Protein AF-A0A7C5X2C2-F1 (afdb_monomer)

Mean predicted aligned error: 12.5 Å

Secondary structure (DSSP, 8-state):
-----------------------PPPP------S-TTHHHHHHHHH--PPEEEEE--SHHHHHHHHHHHHHHHHHHHHH----EEEEEEETTTEEEE-TT---HHHHHHHHHTT--GGGGS---TT--HHHHHHHS--SEEEE-PPP-TTT-TTHHHHHHHHHHTT-EEEE--HHHHHHHHHHHHHHHHHTT--EE-GGGSGGG--

Sequence (206 aa):
MGKNALGEAHPPGPTSAKMAQKQTAPKRFMFRTKYPNLWVHVQALYSSAMRLCLIGYGNVGYGFVRVLLRHGSWLRERFEFSPKIVAVHDLRRGTVLSPLGLDLMVLAKAWEENRDLLELGESPSGLDAFSVIKESNADVVLELTPTDLTTGEPAASHIRTALSLGKHVVTTNKGPVALFGKELLALAQEKRVHFRFEGTVMAGTP

Nearest PDB structures (foldseek):
  4ydr-assembly1_A  TM=8.558E-01  e=3.009E-10  Sulfurisphaera tokodaii str. 7
  7f4c-assembly1_A  TM=8.556E-01  e=7.078E-10  Sulfurisphaera tokodaii str. 7
  5avo-assembly1_A  TM=8.456E-01  e=8.074E-10  Sulfurisphaera tokodaii str. 7
  4ydr-assembly1_B  TM=8.610E-01  e=2.166E-09  Sulfurisphaera tokodaii str. 7
  7f4c-assembly1_B  TM=8.527E-01  e=1.778E-09  Sulfurisphaera tokodaii str. 7

Foldseek 3Di:
DDDDDDDDDDDDDDDDDDDDDDPDDDDPPPPPDPCPCVVVVVVVVVDPAAEEAEEACPPVVLVVLVCCVVCVVVCCVPPVHHHAHAKYAHPVQGIDGHLVGFDSVLSNVCVVVVHHPVVRDDDDPPDDLLNCLVVHPHQEYEYEDDEDQVQRPPSLVSLLSNLQVLHAYEYLHQRCCVPPVVVSCVSNVVSVYYYHHPNVPDNPDD

Solvent-accessible surface area (backbone atoms only — not comparable to full-atom values): 12222 Å² total; per-residue (Å²): 137,83,90,81,90,89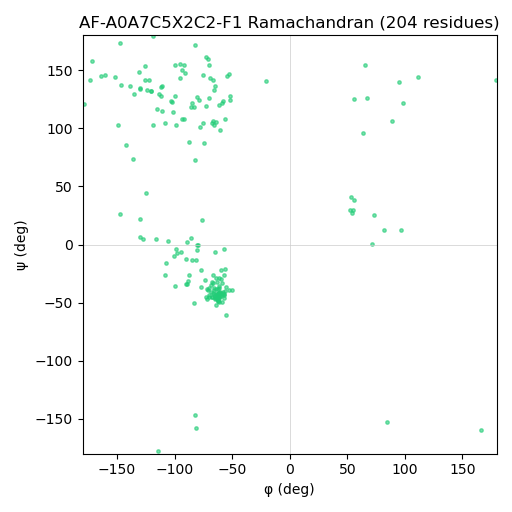,81,91,84,90,88,81,87,88,83,89,85,82,91,76,86,77,85,73,77,83,81,81,79,82,75,88,60,101,53,86,59,53,61,61,54,54,50,60,72,69,53,76,59,52,26,30,25,34,38,23,64,48,75,66,42,49,48,51,49,50,47,48,71,74,40,34,69,58,37,31,75,75,66,72,44,61,70,31,47,27,31,41,31,25,99,86,38,42,33,32,53,28,92,89,39,56,62,61,68,59,57,51,48,31,61,79,70,72,49,52,39,49,81,75,53,67,37,75,83,88,64,49,68,65,53,49,61,69,71,46,83,41,50,31,37,38,42,48,47,85,67,30,78,88,76,12,56,68,58,38,58,51,51,52,53,33,28,75,71,56,20,25,38,40,31,47,39,47,15,30,50,75,77,39,36,72,60,53,48,51,46,15,56,76,49,72,38,50,70,46,49,68,52,46,43,75,86,69,58,133

Radius of gyration: 27.99 Å; Cα contacts (8 Å, |Δi|>4): 299; chains: 1; bounding box: 116×39×56 Å

pLDDT: mean 80.56, std 23.09, range [33.72, 98.81]

Structure (mmCIF, N/CA/C/O backbone):
data_AF-A0A7C5X2C2-F1
#
_entry.id   AF-A0A7C5X2C2-F1
#
loop_
_atom_site.group_PDB
_atom_site.id
_atom_site.type_symbol
_atom_site.label_atom_id
_atom_site.label_alt_id
_atom_site.label_comp_id
_atom_site.label_asym_id
_atom_site.label_entity_id
_atom_site.label_seq_id
_atom_site.pdbx_PDB_ins_code
_atom_site.Cartn_x
_atom_site.Cartn_y
_atom_site.Cartn_z
_atom_site.occupancy
_atom_site.B_iso_or_equiv
_atom_site.auth_seq_id
_atom_site.auth_comp_id
_atom_site.auth_asym_id
_atom_site.auth_atom_id
_atom_site.pdbx_PDB_model_num
ATOM 1 N N . MET A 1 1 ? -94.831 -4.944 -5.079 1.00 41.12 1 MET A N 1
ATOM 2 C CA . MET A 1 1 ? -95.787 -6.053 -4.858 1.00 41.12 1 MET A CA 1
ATOM 3 C C . MET A 1 1 ? -95.271 -7.275 -5.614 1.00 41.12 1 MET A C 1
ATOM 5 O O . MET A 1 1 ? -95.064 -7.144 -6.808 1.00 41.12 1 MET A O 1
ATOM 9 N N . GLY A 1 2 ? -95.041 -8.398 -4.915 1.00 40.34 2 GLY A N 1
ATOM 10 C CA . GLY A 1 2 ? -94.694 -9.734 -5.460 1.00 40.34 2 GLY A CA 1
ATOM 11 C C . GLY A 1 2 ? -93.184 -9.983 -5.663 1.00 40.34 2 GLY A C 1
ATOM 12 O O . GLY A 1 2 ? -92.594 -9.270 -6.458 1.00 40.34 2 GLY A O 1
ATOM 13 N N . LYS A 1 3 ? -92.461 -10.795 -4.858 1.00 41.84 3 LYS A N 1
ATOM 14 C CA . LYS A 1 3 ? -92.463 -12.287 -4.708 1.00 41.84 3 LYS A CA 1
ATOM 15 C C . LYS A 1 3 ? -91.924 -12.972 -5.987 1.00 41.84 3 LYS A C 1
ATOM 17 O O . LYS A 1 3 ? -92.448 -12.658 -7.042 1.00 41.84 3 LYS A O 1
ATOM 22 N N . ASN A 1 4 ? -90.921 -13.863 -6.045 1.00 42.25 4 ASN A N 1
ATOM 23 C CA . ASN A 1 4 ? -90.326 -14.903 -5.170 1.00 42.25 4 ASN A CA 1
ATOM 24 C C . ASN A 1 4 ? -88.882 -15.207 -5.689 1.00 42.25 4 ASN A C 1
ATOM 26 O O . ASN A 1 4 ? -88.642 -14.993 -6.872 1.00 42.25 4 ASN A O 1
ATOM 30 N N . ALA A 1 5 ? -87.844 -15.526 -4.892 1.00 44.91 5 ALA A N 1
ATOM 31 C CA . ALA A 1 5 ? -87.537 -16.794 -4.181 1.00 44.91 5 ALA A CA 1
ATOM 32 C C . ALA A 1 5 ? -87.492 -18.008 -5.149 1.00 44.91 5 ALA A C 1
ATOM 34 O O . ALA A 1 5 ? -88.439 -18.188 -5.904 1.00 44.91 5 ALA A O 1
ATOM 35 N N . LEU A 1 6 ? -86.448 -18.846 -5.259 1.00 44.41 6 LEU A N 1
ATOM 36 C CA . LEU A 1 6 ? -85.716 -19.699 -4.291 1.00 44.41 6 LEU A CA 1
ATOM 37 C C . LEU A 1 6 ? -84.460 -20.262 -5.024 1.00 44.41 6 LEU A C 1
ATOM 39 O O . LEU A 1 6 ? -84.496 -20.341 -6.248 1.00 44.41 6 LEU A O 1
ATOM 43 N N . GLY A 1 7 ? -83.347 -20.712 -4.436 1.00 36.22 7 GLY A N 1
ATOM 44 C CA . GLY A 1 7 ? -82.920 -20.983 -3.057 1.00 36.22 7 GLY A CA 1
ATOM 45 C C . GLY A 1 7 ? -81.467 -21.524 -3.097 1.00 36.22 7 GLY A C 1
ATOM 46 O O . GLY A 1 7 ? -81.076 -22.115 -4.099 1.00 36.22 7 GLY A O 1
ATOM 47 N N . GLU A 1 8 ? -80.610 -21.140 -2.138 1.00 38.88 8 GLU A N 1
ATOM 48 C CA . GLU A 1 8 ? -80.011 -22.025 -1.095 1.00 38.88 8 GLU A CA 1
ATOM 49 C C . GLU A 1 8 ? -78.609 -22.578 -1.481 1.00 38.88 8 GLU A C 1
ATOM 51 O O . GLU A 1 8 ? -78.393 -22.919 -2.632 1.00 38.88 8 GLU A O 1
ATOM 56 N N . ALA A 1 9 ? -77.568 -22.704 -0.640 1.00 37.56 9 ALA A N 1
ATOM 57 C CA . ALA A 1 9 ? -77.322 -22.369 0.766 1.00 37.56 9 ALA A CA 1
ATOM 58 C C . ALA A 1 9 ? -75.793 -22.391 1.105 1.00 37.56 9 ALA A C 1
ATOM 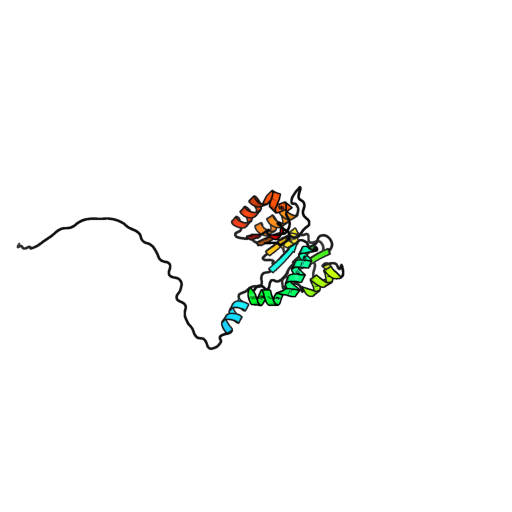60 O O . ALA A 1 9 ? -75.061 -23.240 0.611 1.00 37.56 9 ALA A O 1
ATOM 61 N N . HIS A 1 10 ? -75.390 -21.479 2.010 1.00 39.81 10 HIS A N 1
ATOM 62 C CA . HIS A 1 10 ? -74.430 -21.547 3.150 1.00 39.81 10 HIS A CA 1
ATOM 63 C C . HIS A 1 10 ? -72.878 -21.770 3.045 1.00 39.81 10 HIS A C 1
ATOM 65 O O . HIS A 1 10 ? -72.379 -22.289 2.055 1.00 39.81 10 HIS A O 1
ATOM 71 N N . PRO A 1 11 ? -72.092 -21.295 4.064 1.00 55.00 11 PRO A N 1
ATOM 72 C CA . PRO A 1 11 ? -70.705 -20.793 3.978 1.00 55.00 11 PRO A CA 1
ATOM 73 C C . PRO A 1 11 ? -69.677 -21.675 4.743 1.00 55.00 11 PRO A C 1
ATOM 75 O O . PRO A 1 11 ? -70.061 -22.682 5.336 1.00 55.00 11 PRO A O 1
ATOM 78 N N . PRO A 1 12 ? -68.373 -21.317 4.786 1.00 41.81 12 PRO A N 1
ATOM 79 C CA . PRO A 1 12 ? -67.847 -20.650 5.993 1.00 41.81 12 PRO A CA 1
ATOM 80 C C . PRO A 1 12 ? -66.712 -19.628 5.730 1.00 41.81 12 PRO A C 1
ATOM 82 O O . PRO A 1 12 ? -66.249 -19.444 4.610 1.00 41.81 12 PRO A O 1
ATOM 85 N N . GLY A 1 13 ? -66.319 -18.925 6.800 1.00 33.72 13 GLY A N 1
ATOM 86 C CA . GLY A 1 13 ? -65.430 -17.758 6.823 1.00 33.72 13 GLY A CA 1
ATOM 87 C C . GLY A 1 13 ? -63.902 -18.012 6.790 1.00 33.72 13 GLY A C 1
ATOM 88 O O . GLY A 1 13 ? -63.436 -18.904 6.089 1.00 33.72 13 GLY A O 1
ATOM 89 N N . PRO A 1 14 ? -63.096 -17.164 7.464 1.00 54.28 14 PRO A N 1
ATOM 90 C CA . PRO A 1 14 ? -61.872 -16.571 6.908 1.00 54.28 14 PRO A CA 1
ATOM 91 C C . PRO A 1 14 ? -60.590 -17.280 7.358 1.00 54.28 14 PRO A C 1
ATOM 93 O O . PRO A 1 14 ? -60.566 -17.758 8.485 1.00 54.28 14 PRO A O 1
ATOM 96 N N . THR A 1 15 ? -59.484 -17.230 6.592 1.00 35.03 15 THR A N 1
ATOM 97 C CA . THR A 1 15 ? -58.132 -16.969 7.156 1.00 35.03 15 THR A CA 1
ATOM 98 C C . THR A 1 15 ? -57.011 -16.783 6.118 1.00 35.03 15 THR A C 1
ATOM 100 O O . THR A 1 15 ? -56.924 -17.458 5.101 1.00 35.03 15 THR A O 1
ATOM 103 N N . SER A 1 16 ? -56.131 -15.843 6.464 1.00 38.41 16 SER A N 1
ATOM 104 C CA . SER A 1 16 ? -54.740 -15.597 6.054 1.00 38.41 16 SER A CA 1
ATOM 105 C C . SER A 1 16 ? -53.914 -16.748 5.451 1.00 38.41 16 SER A C 1
ATOM 107 O O . SER A 1 16 ? -53.848 -17.812 6.056 1.00 38.41 16 SER A O 1
ATOM 109 N N . ALA A 1 17 ? -53.095 -16.452 4.426 1.00 35.31 17 ALA A N 1
ATOM 110 C CA . ALA A 1 17 ? -51.640 -16.706 4.448 1.00 35.31 17 ALA A CA 1
ATOM 111 C C . ALA A 1 17 ? -50.904 -16.247 3.163 1.00 35.31 17 ALA A C 1
ATOM 113 O O . ALA A 1 17 ? -51.118 -16.771 2.078 1.00 35.31 17 ALA A O 1
ATOM 114 N N . LYS A 1 18 ? -49.935 -15.343 3.372 1.00 35.50 18 LYS A N 1
ATOM 115 C CA . LYS A 1 18 ? -48.622 -15.224 2.700 1.00 35.50 18 LYS A CA 1
ATOM 116 C C . LYS A 1 18 ? -48.571 -14.925 1.190 1.00 35.50 18 LYS A C 1
ATOM 118 O O . LYS A 1 18 ? -48.462 -15.809 0.348 1.00 35.50 18 LYS A O 1
ATOM 123 N N . MET A 1 19 ? -48.412 -13.632 0.892 1.00 34.91 19 MET A N 1
ATOM 124 C CA . MET A 1 19 ? -47.635 -13.166 -0.259 1.00 34.91 19 MET A CA 1
ATOM 125 C C . MET A 1 19 ? -46.172 -13.613 -0.112 1.00 34.91 19 MET A 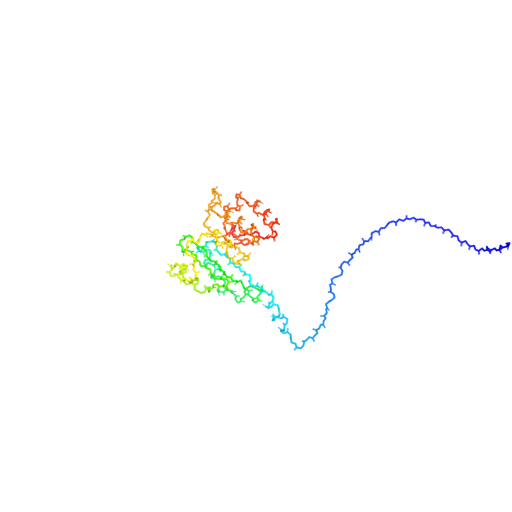C 1
ATOM 127 O O . MET A 1 19 ? -45.489 -13.214 0.829 1.00 34.91 19 MET A O 1
ATOM 131 N N . ALA A 1 20 ? -45.685 -14.403 -1.065 1.00 37.75 20 ALA A N 1
ATOM 132 C CA . ALA A 1 20 ? -44.264 -14.585 -1.328 1.00 37.75 20 ALA A CA 1
ATOM 133 C C . ALA A 1 20 ? -43.997 -14.117 -2.764 1.00 37.75 20 ALA A C 1
ATOM 135 O O . ALA A 1 20 ? -44.333 -14.799 -3.732 1.00 37.75 20 ALA A O 1
ATOM 136 N N . GLN A 1 21 ? -43.419 -12.923 -2.900 1.00 34.91 21 GLN A N 1
ATOM 137 C CA . GLN A 1 21 ? -42.862 -12.435 -4.157 1.00 34.91 21 GLN A CA 1
ATOM 138 C C . GLN A 1 21 ? -41.649 -13.300 -4.524 1.00 34.91 21 GLN A C 1
ATOM 140 O O . GLN A 1 21 ? -40.582 -13.185 -3.926 1.00 34.91 21 GLN A O 1
ATOM 145 N N . LYS A 1 22 ? -41.801 -14.171 -5.525 1.00 35.91 22 LYS A N 1
ATOM 146 C CA . LYS A 1 22 ? -40.663 -14.737 -6.259 1.00 35.91 22 LYS A CA 1
ATOM 147 C C . LYS A 1 22 ? -40.138 -13.657 -7.206 1.00 35.91 22 LYS A C 1
ATOM 149 O O . LYS A 1 22 ? -40.746 -13.400 -8.240 1.00 35.91 22 LYS A O 1
ATOM 154 N N . GLN A 1 23 ? -39.008 -13.041 -6.864 1.00 33.88 23 GLN A N 1
ATOM 155 C CA . GLN A 1 23 ? -38.188 -12.313 -7.833 1.00 33.88 23 GLN A CA 1
ATOM 156 C C . GLN A 1 23 ? -37.664 -13.317 -8.865 1.00 33.88 23 GLN A C 1
ATOM 158 O O . GLN A 1 23 ? -36.803 -14.148 -8.581 1.00 33.88 23 GLN A O 1
ATOM 163 N N . THR A 1 24 ? -38.235 -13.286 -10.063 1.00 34.81 24 THR A N 1
ATOM 164 C CA . THR A 1 24 ? -37.745 -14.040 -11.216 1.00 34.81 24 THR A CA 1
ATOM 165 C C . THR A 1 24 ? -36.541 -13.319 -11.816 1.00 34.81 24 THR A C 1
ATOM 167 O O . THR A 1 24 ? -36.650 -12.151 -12.185 1.00 34.81 24 THR A O 1
ATOM 170 N N . ALA A 1 25 ? -35.412 -14.022 -11.938 1.00 34.84 25 ALA A N 1
ATOM 171 C CA . ALA A 1 25 ? -34.232 -13.564 -12.670 1.00 34.84 25 ALA A CA 1
ATOM 172 C C . ALA A 1 25 ? -34.594 -13.139 -14.113 1.00 34.84 25 ALA A C 1
ATOM 174 O O . ALA A 1 25 ? -35.500 -13.733 -14.712 1.00 34.84 25 ALA A O 1
ATOM 175 N N . PRO A 1 26 ? -33.914 -12.134 -14.699 1.00 34.72 26 PRO A N 1
ATOM 176 C CA . PRO A 1 26 ? -34.266 -11.641 -16.022 1.00 34.72 26 PRO A CA 1
ATOM 177 C C . PRO A 1 26 ? -34.027 -12.721 -17.084 1.00 34.72 26 PRO A C 1
ATOM 179 O O . PRO A 1 26 ? -32.994 -13.393 -17.114 1.00 34.72 26 PRO A O 1
ATOM 182 N N . LYS A 1 27 ? -35.024 -12.893 -17.959 1.00 38.81 27 LYS A N 1
ATOM 183 C CA . LYS A 1 27 ? -35.000 -13.838 -19.078 1.00 38.81 27 LYS A CA 1
ATOM 184 C C . LYS A 1 27 ? -33.809 -13.535 -19.988 1.00 38.81 27 LYS A C 1
ATOM 186 O O . LYS A 1 27 ? -33.675 -12.435 -20.517 1.00 38.81 27 LYS A O 1
ATOM 191 N N . ARG A 1 28 ? -32.968 -14.550 -20.179 1.00 39.34 28 ARG A N 1
ATOM 192 C CA . ARG A 1 28 ? -31.795 -14.561 -21.056 1.00 39.34 28 ARG A CA 1
ATOM 193 C C . ARG A 1 28 ? -32.245 -14.296 -22.501 1.00 39.34 28 ARG A C 1
ATOM 195 O O . ARG A 1 28 ? -32.737 -15.198 -23.173 1.00 39.34 28 ARG A O 1
ATOM 202 N N . PHE A 1 29 ? -32.120 -13.053 -22.964 1.00 39.69 29 PHE A N 1
ATOM 203 C CA . PHE A 1 29 ? -32.334 -12.701 -24.368 1.00 39.69 29 PHE A CA 1
ATOM 204 C C . PHE A 1 29 ? -31.225 -13.349 -25.202 1.00 39.69 29 PHE A C 1
ATOM 206 O O . PHE A 1 29 ? -30.072 -12.921 -25.184 1.00 39.69 29 PHE A O 1
ATOM 213 N N . MET A 1 30 ? -31.567 -14.426 -25.906 1.00 36.88 30 MET A N 1
ATOM 214 C CA . MET A 1 30 ? -30.654 -15.152 -26.784 1.00 36.88 30 MET A CA 1
ATOM 215 C C . MET A 1 30 ? -30.580 -14.438 -28.142 1.00 36.88 30 MET A C 1
ATOM 217 O O . MET A 1 30 ? -31.124 -14.898 -29.141 1.00 36.88 30 MET A O 1
ATOM 221 N N . PHE A 1 31 ? -29.915 -13.282 -28.183 1.00 38.78 31 PHE A N 1
ATOM 222 C CA . PHE A 1 31 ? -29.505 -12.676 -29.448 1.00 38.78 31 PHE A CA 1
ATOM 223 C C . PHE A 1 31 ? -28.261 -13.411 -29.953 1.00 38.78 31 PHE A C 1
ATOM 225 O O . PHE A 1 31 ? -27.146 -13.199 -29.483 1.00 38.78 31 PHE A O 1
ATOM 232 N N . ARG A 1 32 ? -28.458 -14.310 -30.918 1.00 49.56 32 ARG A N 1
ATOM 233 C CA . ARG A 1 32 ? -27.374 -14.940 -31.675 1.00 49.56 32 ARG A CA 1
ATOM 234 C C . ARG A 1 32 ? -26.838 -13.886 -32.652 1.00 49.56 32 ARG A C 1
ATOM 236 O O . ARG A 1 32 ? -27.367 -13.743 -33.749 1.00 49.56 32 ARG A O 1
ATOM 243 N N . THR A 1 33 ? -25.878 -13.064 -32.218 1.00 46.03 33 THR A N 1
ATOM 244 C CA . THR A 1 33 ? -25.366 -11.955 -33.038 1.00 46.03 33 THR A CA 1
ATOM 245 C C . THR A 1 33 ? -24.129 -12.340 -33.843 1.00 46.03 33 THR A C 1
ATOM 247 O O . THR A 1 33 ? -23.304 -13.163 -33.456 1.00 46.03 33 THR A O 1
ATOM 250 N N . LYS A 1 34 ? -24.032 -11.671 -34.990 1.00 49.34 34 LYS A N 1
ATOM 251 C CA . LYS A 1 34 ? -23.059 -11.752 -36.086 1.00 49.34 34 LYS A CA 1
ATOM 252 C C . LYS A 1 34 ? -21.584 -11.522 -35.692 1.00 49.34 34 LYS A C 1
ATOM 254 O O . LYS A 1 34 ? -20.714 -11.651 -36.542 1.00 49.34 34 LYS A O 1
ATOM 259 N N . TYR A 1 35 ? -21.298 -11.195 -34.430 1.00 52.69 35 TYR A N 1
ATOM 260 C CA . TYR A 1 35 ? -19.960 -10.866 -33.931 1.00 52.69 35 TYR A CA 1
ATOM 261 C C . TYR A 1 35 ? -19.771 -11.444 -32.518 1.00 52.69 35 TYR A C 1
ATOM 263 O O . TYR A 1 35 ? -20.004 -10.737 -31.534 1.00 52.69 35 TYR A O 1
ATOM 271 N N . PRO A 1 36 ? -19.352 -12.717 -32.387 1.00 52.06 36 PRO A N 1
ATOM 272 C CA . PRO A 1 36 ? -19.235 -13.397 -31.091 1.00 52.06 36 PRO A CA 1
ATOM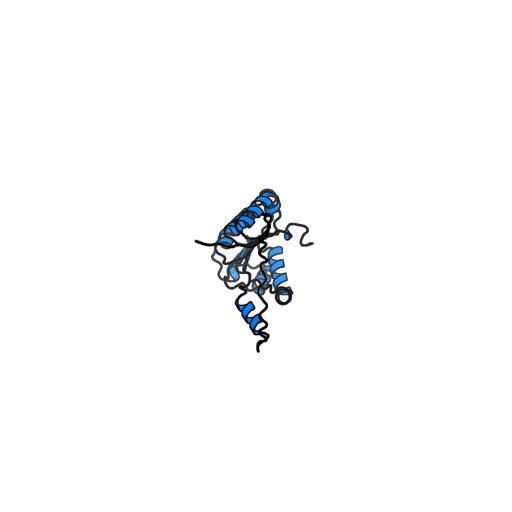 273 C C . PRO A 1 36 ? -18.270 -12.694 -30.122 1.00 52.06 36 PRO A C 1
ATOM 275 O O . PRO A 1 36 ? -18.415 -12.816 -28.910 1.00 52.06 36 PRO A O 1
ATOM 278 N N . ASN A 1 37 ? -17.346 -11.886 -30.649 1.00 46.62 37 ASN A N 1
ATOM 279 C CA . ASN A 1 37 ? -16.320 -11.203 -29.866 1.00 46.62 37 ASN A CA 1
ATOM 280 C C . ASN A 1 37 ? -16.711 -9.775 -29.457 1.00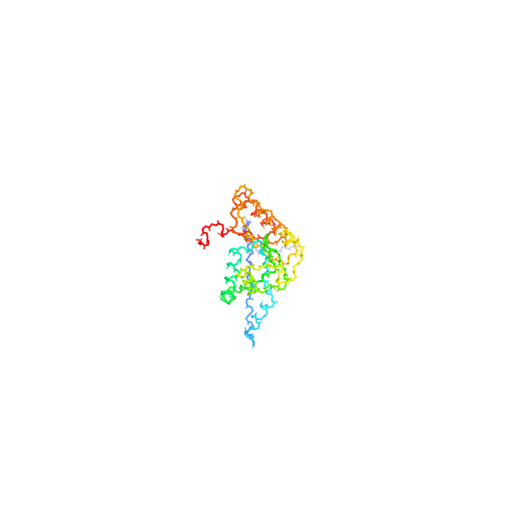 46.62 37 ASN A C 1
ATOM 282 O O . ASN A 1 37 ? -15.971 -9.143 -28.709 1.00 46.62 37 ASN A O 1
ATOM 286 N N . LEU A 1 38 ? -17.837 -9.228 -29.931 1.00 45.06 38 LEU A N 1
ATOM 287 C CA . LEU A 1 38 ? -18.203 -7.835 -29.635 1.00 45.06 38 LEU A CA 1
ATOM 288 C C . LEU A 1 38 ? -18.508 -7.635 -28.143 1.00 45.06 38 LEU A C 1
ATOM 290 O O . LEU A 1 38 ? -18.161 -6.605 -27.581 1.00 45.06 38 LEU A O 1
ATOM 294 N N . TRP A 1 39 ? -19.062 -8.652 -27.480 1.00 50.31 39 TRP A N 1
ATOM 295 C CA . TRP A 1 39 ? -19.309 -8.635 -26.036 1.00 50.31 39 TRP A CA 1
ATOM 296 C C . TRP A 1 39 ? -18.015 -8.600 -25.215 1.00 50.31 39 TRP A C 1
ATOM 298 O O . TRP A 1 39 ? -17.939 -7.838 -24.260 1.00 50.31 39 TRP A O 1
ATOM 308 N N . VAL A 1 40 ? -16.972 -9.325 -25.638 1.00 54.97 40 VAL A N 1
ATOM 309 C CA . VAL A 1 40 ? -15.638 -9.282 -25.006 1.00 54.97 40 VAL A CA 1
ATOM 310 C C . VAL A 1 40 ? -15.030 -7.880 -25.111 1.00 54.97 40 VAL A C 1
ATOM 312 O O . VAL A 1 40 ? -14.490 -7.363 -24.138 1.00 54.97 40 VAL A O 1
ATOM 315 N N . HIS A 1 41 ? -15.179 -7.222 -26.265 1.00 48.56 41 HIS A N 1
ATOM 316 C CA . HIS A 1 41 ? -14.686 -5.855 -26.460 1.00 48.56 41 HIS A CA 1
ATOM 317 C C . HIS A 1 41 ? -15.501 -4.821 -25.669 1.00 48.56 41 HIS A C 1
ATOM 319 O O . HIS A 1 41 ? -14.923 -3.911 -25.088 1.00 48.56 41 HIS A O 1
ATOM 325 N N . VAL A 1 42 ? -16.827 -4.967 -25.581 1.00 52.97 42 VAL A N 1
ATOM 326 C CA . VAL A 1 42 ? -17.688 -4.070 -24.785 1.00 52.97 42 VAL A CA 1
ATOM 327 C C . VAL A 1 42 ? -17.445 -4.240 -23.278 1.00 52.97 42 VAL A C 1
ATOM 329 O O . VAL A 1 42 ? -17.457 -3.255 -22.546 1.00 52.97 42 VAL A O 1
ATOM 332 N N . GLN A 1 43 ? -17.147 -5.454 -22.808 1.00 47.16 43 GLN A N 1
ATOM 333 C CA . GLN A 1 43 ? -16.797 -5.728 -21.410 1.00 47.16 43 GLN A CA 1
ATOM 334 C C . GLN A 1 43 ? -15.400 -5.183 -21.056 1.00 47.16 43 GLN A C 1
ATOM 336 O O . GLN A 1 43 ? -15.226 -4.579 -20.000 1.00 47.16 43 GLN A O 1
ATOM 341 N N . ALA A 1 44 ? -14.435 -5.279 -21.979 1.00 46.53 44 ALA A N 1
ATOM 342 C CA . ALA A 1 44 ? -13.123 -4.636 -21.852 1.00 46.53 44 ALA A CA 1
ATOM 343 C C . ALA A 1 44 ? -13.199 -3.095 -21.838 1.00 46.53 44 ALA A C 1
ATOM 345 O O . ALA A 1 44 ? -12.371 -2.450 -21.203 1.00 46.53 44 ALA A O 1
ATOM 346 N N . LEU A 1 45 ? -14.204 -2.502 -22.494 1.00 45.00 45 LEU A N 1
ATOM 347 C CA . LEU A 1 45 ? -14.449 -1.053 -22.483 1.00 45.00 45 LEU A CA 1
ATOM 348 C C . LEU A 1 45 ? -15.106 -0.551 -21.181 1.00 45.00 45 LEU A C 1
ATOM 350 O O . LEU A 1 45 ? -14.975 0.628 -20.865 1.00 45.00 45 LEU A O 1
ATOM 354 N N . TYR A 1 46 ? -15.783 -1.422 -20.422 1.00 45.56 46 TYR A N 1
ATOM 355 C CA . TYR A 1 46 ? -16.417 -1.091 -19.133 1.00 45.56 46 TYR A CA 1
ATOM 356 C C . TYR A 1 46 ? -15.609 -1.521 -17.902 1.00 45.56 46 TYR A C 1
ATOM 358 O O . TYR A 1 46 ? -15.941 -1.127 -16.783 1.00 45.56 46 TYR A O 1
ATOM 366 N N . SER A 1 47 ? -14.548 -2.307 -18.082 1.00 52.72 47 SER A N 1
ATOM 367 C CA . SER A 1 47 ? -13.659 -2.691 -16.991 1.00 52.72 47 SER A CA 1
ATOM 368 C C . SER A 1 47 ? -12.562 -1.641 -16.830 1.00 52.72 47 SER A C 1
ATOM 370 O O . SER A 1 47 ? -11.491 -1.717 -17.434 1.00 52.72 47 SER A O 1
ATOM 372 N N . SER A 1 48 ? -12.837 -0.615 -16.025 1.00 69.38 48 SER A N 1
ATOM 373 C CA . SER A 1 48 ? -11.790 0.267 -15.510 1.00 69.38 48 SER A CA 1
ATOM 374 C C . SER A 1 48 ? -10.770 -0.606 -14.778 1.00 69.38 48 SER A C 1
ATOM 376 O O . SER A 1 48 ? -11.073 -1.146 -13.716 1.00 69.38 48 SER A O 1
ATOM 378 N N . ALA A 1 49 ? -9.582 -0.790 -15.358 1.00 84.81 49 ALA A N 1
ATOM 379 C CA . ALA A 1 49 ? -8.527 -1.586 -14.740 1.00 84.81 49 ALA A CA 1
ATOM 380 C C . ALA A 1 49 ? -8.277 -1.102 -13.302 1.00 84.81 49 ALA A C 1
ATOM 382 O O . ALA A 1 49 ? -8.000 0.080 -13.100 1.00 84.81 49 ALA A O 1
ATOM 383 N N . MET A 1 50 ? -8.379 -2.010 -12.327 1.00 94.12 50 MET A N 1
ATOM 384 C CA . MET A 1 50 ? -8.194 -1.711 -10.903 1.00 94.12 50 MET A CA 1
ATOM 385 C C . MET A 1 50 ? -6.864 -0.988 -10.663 1.00 94.12 50 MET A C 1
ATOM 387 O O . MET A 1 50 ? -5.810 -1.476 -11.076 1.00 94.12 50 MET A O 1
ATOM 391 N N . ARG A 1 51 ? -6.901 0.155 -9.977 1.00 97.69 51 ARG A N 1
ATOM 392 C CA . ARG A 1 51 ? -5.725 0.994 -9.719 1.00 97.69 51 ARG A CA 1
ATOM 393 C C . ARG A 1 51 ? -5.180 0.746 -8.321 1.00 97.69 51 ARG A C 1
ATOM 395 O O . ARG A 1 51 ? -5.911 0.835 -7.337 1.00 97.69 51 ARG A O 1
ATOM 402 N N . LEU A 1 52 ? -3.887 0.467 -8.239 1.00 98.38 52 LEU A N 1
ATOM 403 C CA . LEU A 1 52 ? -3.181 0.112 -7.015 1.00 98.38 52 LEU A CA 1
ATOM 404 C C . LEU A 1 52 ? -2.219 1.229 -6.607 1.00 98.38 52 LEU A C 1
ATOM 406 O O . LEU A 1 52 ? -1.472 1.749 -7.438 1.00 98.38 52 LEU A O 1
ATOM 410 N N . CYS A 1 53 ? -2.204 1.548 -5.319 1.00 98.19 53 CYS A N 1
ATOM 411 C CA . CYS A 1 53 ? -1.186 2.367 -4.670 1.00 98.19 53 CYS A CA 1
ATOM 412 C C . CYS A 1 53 ? -0.382 1.482 -3.715 1.00 98.19 53 CYS A C 1
ATOM 414 O O . CYS A 1 53 ? -0.978 0.779 -2.901 1.00 98.19 53 CYS A O 1
ATOM 416 N N . LEU A 1 54 ? 0.946 1.485 -3.817 1.00 98.38 54 LEU A N 1
ATOM 417 C CA . LEU A 1 54 ? 1.827 0.736 -2.917 1.00 98.38 54 LEU A CA 1
ATOM 418 C C . LEU A 1 54 ? 2.447 1.695 -1.903 1.00 98.38 54 LEU A C 1
ATOM 420 O O . LEU A 1 54 ? 3.141 2.636 -2.285 1.00 98.38 54 LEU A O 1
ATOM 424 N N . ILE A 1 55 ? 2.232 1.424 -0.618 1.00 98.25 55 ILE A N 1
ATOM 425 C CA . ILE A 1 55 ? 2.874 2.129 0.491 1.00 98.25 55 ILE A CA 1
ATOM 426 C C . ILE A 1 55 ? 3.881 1.170 1.122 1.00 98.25 55 ILE A C 1
ATOM 428 O O . ILE A 1 55 ? 3.506 0.223 1.809 1.00 98.25 55 ILE A O 1
ATOM 432 N N . GLY A 1 56 ? 5.160 1.407 0.850 1.00 96.50 56 GLY A N 1
ATOM 433 C CA . GLY A 1 56 ? 6.265 0.477 1.052 1.00 96.50 56 GLY A CA 1
ATOM 434 C C . GLY A 1 56 ? 6.631 -0.231 -0.254 1.00 96.50 56 GLY A C 1
ATOM 435 O O . GLY A 1 56 ? 5.809 -0.929 -0.850 1.00 96.50 56 GLY A O 1
ATOM 436 N N . TYR A 1 57 ? 7.888 -0.091 -0.684 1.00 96.19 57 TYR A N 1
ATOM 437 C CA . TYR A 1 57 ? 8.403 -0.741 -1.892 1.00 96.19 57 TYR A CA 1
ATOM 438 C C . TYR A 1 57 ? 9.645 -1.580 -1.597 1.00 96.19 57 TYR A C 1
ATOM 440 O O . TYR A 1 57 ? 10.624 -1.538 -2.327 1.00 96.19 57 TYR A O 1
ATOM 448 N N . GLY A 1 58 ? 9.597 -2.344 -0.501 1.00 93.56 58 GLY A N 1
ATOM 449 C CA . GLY A 1 58 ? 10.618 -3.325 -0.132 1.00 93.56 58 GLY A CA 1
ATOM 450 C C . GLY A 1 58 ? 10.466 -4.665 -0.863 1.00 93.56 58 GLY A C 1
ATOM 451 O O . GLY A 1 58 ? 9.773 -4.773 -1.873 1.00 93.56 58 GLY A O 1
ATOM 452 N N . ASN A 1 59 ? 11.032 -5.733 -0.288 1.00 94.31 59 ASN A N 1
ATOM 453 C CA . ASN A 1 59 ? 10.980 -7.092 -0.851 1.00 94.31 59 ASN A CA 1
ATOM 454 C C . ASN A 1 59 ? 9.565 -7.556 -1.238 1.00 94.31 59 ASN A C 1
ATOM 456 O O . ASN A 1 59 ? 9.395 -8.198 -2.270 1.00 94.31 59 ASN A O 1
ATOM 460 N N . VAL A 1 60 ? 8.550 -7.231 -0.428 1.00 94.56 60 VAL A N 1
ATOM 461 C CA . VAL A 1 60 ? 7.157 -7.622 -0.699 1.00 94.56 60 VAL A CA 1
ATOM 462 C C . VAL A 1 60 ? 6.575 -6.823 -1.867 1.00 94.56 60 VAL A C 1
ATOM 464 O O . VAL A 1 60 ? 6.006 -7.418 -2.778 1.00 94.56 60 VAL A O 1
ATOM 467 N N . GLY A 1 61 ? 6.755 -5.498 -1.881 1.00 96.25 61 GLY A N 1
ATOM 468 C CA . GLY A 1 61 ? 6.283 -4.635 -2.971 1.00 96.25 61 GLY A CA 1
ATOM 469 C C . GLY A 1 61 ? 6.935 -4.989 -4.308 1.00 96.25 61 GLY A C 1
ATOM 470 O O . GLY A 1 61 ? 6.243 -5.189 -5.306 1.00 96.25 61 GLY A O 1
ATOM 471 N N . TYR A 1 62 ? 8.254 -5.184 -4.308 1.00 96.75 62 TYR A N 1
ATOM 472 C CA . TYR A 1 62 ? 8.989 -5.680 -5.470 1.00 96.75 62 TYR A CA 1
ATOM 473 C C . TYR A 1 62 ? 8.543 -7.092 -5.884 1.00 96.75 62 TYR A C 1
ATOM 475 O O . TYR A 1 62 ? 8.296 -7.348 -7.063 1.00 96.75 62 TYR A O 1
ATOM 483 N N . GLY A 1 63 ? 8.381 -8.010 -4.927 1.00 97.19 63 GLY A N 1
ATOM 484 C CA . GLY A 1 63 ? 7.892 -9.366 -5.182 1.00 97.19 63 GLY A CA 1
ATOM 485 C C . GLY A 1 63 ? 6.512 -9.373 -5.844 1.00 97.19 63 GLY A C 1
ATOM 486 O O . GLY A 1 63 ? 6.290 -10.111 -6.804 1.00 97.19 63 GLY A O 1
ATOM 487 N N . PHE A 1 64 ? 5.613 -8.493 -5.404 1.00 96.75 64 PHE A N 1
ATOM 488 C CA . PHE A 1 64 ? 4.307 -8.297 -6.026 1.00 96.75 64 PHE A CA 1
ATOM 489 C C . PHE A 1 64 ? 4.428 -7.808 -7.479 1.00 96.75 64 PHE A C 1
ATOM 491 O O . PHE A 1 64 ? 3.831 -8.410 -8.374 1.00 96.75 64 PHE A O 1
ATOM 498 N N . VAL A 1 65 ? 5.261 -6.793 -7.751 1.00 97.75 65 VAL A N 1
ATOM 499 C CA . VAL A 1 65 ? 5.540 -6.324 -9.126 1.00 97.75 65 VAL A CA 1
ATOM 500 C C . VAL A 1 65 ? 6.085 -7.457 -9.998 1.00 97.75 65 VAL A C 1
ATOM 502 O O . VAL A 1 65 ? 5.636 -7.651 -11.129 1.00 97.75 65 VAL A O 1
ATOM 505 N N . ARG A 1 66 ? 6.998 -8.271 -9.463 1.00 97.69 66 ARG A N 1
ATOM 506 C CA . ARG A 1 66 ? 7.560 -9.439 -10.155 1.00 97.69 66 ARG A CA 1
ATOM 507 C C . ARG A 1 66 ? 6.512 -10.499 -10.485 1.00 97.69 66 ARG A C 1
ATOM 509 O O . ARG A 1 66 ? 6.587 -11.091 -11.563 1.00 97.69 66 ARG A O 1
ATOM 516 N N . VAL A 1 67 ? 5.548 -10.743 -9.597 1.00 96.31 67 VAL A N 1
ATOM 517 C CA . VAL A 1 67 ? 4.426 -11.657 -9.862 1.00 96.31 67 VAL A CA 1
ATOM 518 C C . VAL A 1 67 ? 3.562 -11.121 -10.999 1.00 96.31 67 VAL A C 1
ATOM 520 O O . VAL A 1 67 ? 3.259 -11.877 -11.922 1.00 96.31 67 VAL A O 1
ATOM 523 N N . LEU A 1 68 ? 3.224 -9.827 -10.988 1.00 96.19 68 LEU A N 1
ATOM 524 C CA . LEU A 1 68 ? 2.452 -9.208 -12.069 1.00 96.19 68 LEU A CA 1
ATOM 525 C C . LEU A 1 68 ? 3.186 -9.272 -13.416 1.00 96.19 68 LEU A C 1
ATOM 527 O O . LEU A 1 68 ? 2.571 -9.604 -14.425 1.00 96.19 68 LEU A O 1
ATOM 531 N N . LEU A 1 69 ? 4.500 -9.033 -13.436 1.00 96.12 69 LEU A N 1
ATOM 532 C CA . LEU A 1 69 ? 5.318 -9.165 -14.646 1.00 96.12 69 LEU A CA 1
ATOM 533 C C . LEU A 1 69 ? 5.339 -10.597 -15.186 1.00 96.12 69 LEU A C 1
ATOM 535 O O . LEU A 1 69 ? 5.172 -10.818 -16.382 1.00 96.12 69 LEU A O 1
ATOM 539 N N . ARG A 1 70 ? 5.546 -11.582 -14.307 1.00 96.88 70 ARG A N 1
ATOM 540 C CA 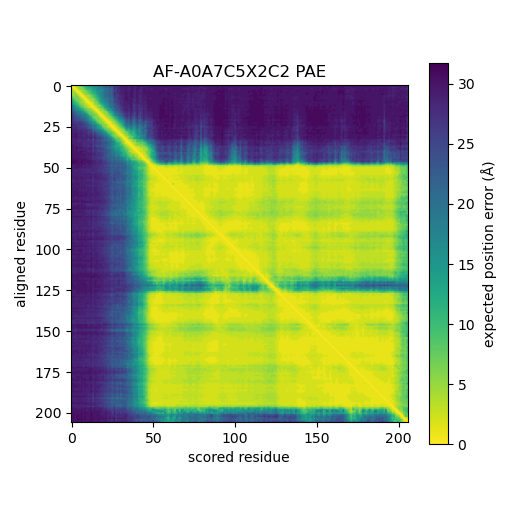. ARG A 1 70 ? 5.712 -12.984 -14.710 1.00 96.88 70 ARG A CA 1
ATOM 541 C C . ARG A 1 70 ? 4.392 -13.657 -15.078 1.00 96.88 70 ARG A C 1
ATOM 543 O O . ARG A 1 70 ? 4.365 -14.489 -15.979 1.00 96.88 70 ARG A O 1
ATOM 550 N N . HIS A 1 71 ? 3.318 -13.328 -14.368 1.00 96.25 71 HIS A N 1
ATOM 551 C CA . HIS A 1 71 ? 2.038 -14.032 -14.457 1.00 96.25 71 HIS A CA 1
ATOM 552 C C . HIS A 1 71 ? 0.896 -13.159 -14.987 1.00 96.25 71 HIS A C 1
ATOM 554 O O . HIS A 1 71 ? -0.235 -13.631 -15.055 1.00 96.25 71 HIS A O 1
ATOM 560 N N . GLY A 1 72 ? 1.161 -11.918 -15.409 1.00 92.38 72 GLY A N 1
ATOM 561 C CA . GLY A 1 72 ? 0.132 -10.965 -15.836 1.00 92.38 72 GLY A CA 1
ATOM 562 C C . GLY A 1 72 ? -0.767 -11.468 -16.966 1.00 92.38 72 GLY A C 1
ATOM 563 O O . GLY A 1 72 ? -1.979 -11.277 -16.903 1.00 92.38 72 GLY A O 1
ATOM 564 N N . SER A 1 73 ? -0.217 -12.168 -17.966 1.00 93.06 73 SER A N 1
ATOM 565 C CA . SER A 1 73 ? -1.039 -12.762 -19.034 1.00 93.06 73 SER A CA 1
ATOM 566 C C . SER A 1 73 ? -1.974 -13.845 -18.505 1.00 93.06 73 SER A C 1
ATOM 568 O O . SER A 1 73 ? -3.164 -13.813 -18.798 1.00 93.06 73 SER A O 1
ATOM 570 N N . TRP A 1 74 ? -1.470 -14.732 -17.645 1.00 94.56 74 TRP A N 1
ATOM 571 C CA . TRP A 1 74 ? -2.280 -15.778 -17.022 1.00 94.56 74 TRP A CA 1
ATOM 572 C C . TRP A 1 74 ? -3.367 -15.201 -16.103 1.00 94.56 74 TRP A C 1
ATOM 574 O O . TRP A 1 74 ? -4.513 -15.639 -16.160 1.00 94.56 74 TRP A O 1
ATOM 584 N N . LEU A 1 75 ? -3.036 -14.182 -15.301 1.00 92.56 75 LEU A N 1
ATOM 585 C CA . LEU A 1 75 ? -3.990 -13.488 -14.429 1.00 92.56 75 LEU A CA 1
ATOM 586 C C . LEU A 1 75 ? -5.118 -12.829 -15.234 1.00 92.56 75 LEU A C 1
ATOM 588 O O . LEU A 1 75 ? -6.294 -12.970 -14.890 1.00 92.56 75 LEU A O 1
ATOM 592 N N . ARG A 1 76 ? -4.765 -12.164 -16.337 1.00 91.56 76 ARG A N 1
ATOM 593 C CA . ARG A 1 76 ? -5.721 -11.530 -17.248 1.00 91.56 76 ARG A CA 1
ATOM 594 C C . ARG A 1 76 ? -6.614 -12.559 -17.938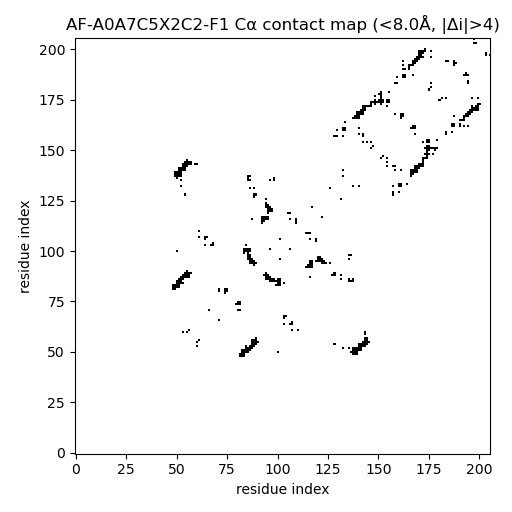 1.00 91.56 76 ARG A C 1
ATOM 596 O O . ARG A 1 76 ? -7.821 -12.373 -17.976 1.00 91.56 76 ARG A O 1
ATOM 603 N N . GLU A 1 77 ? -6.045 -13.636 -18.467 1.00 91.25 77 GLU A N 1
ATOM 604 C CA . GLU A 1 77 ? -6.796 -14.663 -19.202 1.00 91.25 77 GLU A CA 1
ATOM 605 C C . GLU A 1 77 ? -7.710 -15.489 -18.293 1.00 91.25 77 GLU A C 1
ATOM 607 O O . GLU A 1 77 ? -8.816 -15.850 -18.689 1.00 91.25 77 GLU A O 1
ATOM 612 N N . ARG A 1 78 ? -7.263 -15.799 -17.069 1.00 93.38 78 ARG A N 1
ATOM 613 C CA . ARG A 1 78 ? -7.999 -16.683 -16.161 1.00 93.38 78 ARG A CA 1
ATOM 614 C C . ARG A 1 78 ? -8.998 -15.953 -15.268 1.00 93.38 78 ARG A C 1
ATOM 616 O O . ARG A 1 78 ? -10.026 -16.543 -14.935 1.00 93.38 78 ARG A O 1
ATOM 623 N N . PHE A 1 79 ? -8.689 -14.724 -14.861 1.00 89.50 79 PHE A N 1
ATOM 624 C CA . PHE A 1 79 ? -9.457 -13.987 -13.852 1.00 89.50 79 PHE A CA 1
ATOM 625 C C . PHE A 1 79 ? -9.881 -12.589 -14.301 1.00 89.50 79 PHE A C 1
ATOM 627 O O . PHE A 1 79 ? -10.400 -11.841 -13.478 1.00 89.50 79 PHE A O 1
ATOM 634 N N . GLU A 1 80 ? -9.618 -12.205 -15.557 1.00 90.62 80 GLU A N 1
ATOM 635 C CA . GLU A 1 80 ? -9.822 -10.830 -16.044 1.00 90.62 80 GLU A CA 1
ATOM 636 C C . GLU A 1 80 ? -9.085 -9.795 -15.168 1.00 90.62 80 GLU A C 1
ATOM 638 O O . GLU A 1 80 ? -9.467 -8.630 -15.068 1.00 90.62 80 GLU A O 1
ATOM 643 N N . PHE A 1 81 ? -7.997 -10.229 -14.519 1.00 90.12 81 PHE A N 1
ATOM 644 C CA . PHE A 1 81 ? -7.255 -9.429 -13.556 1.00 90.12 81 PHE A CA 1
ATOM 645 C C . PHE A 1 81 ? -6.020 -8.809 -14.207 1.00 90.12 81 PHE A C 1
ATOM 647 O O . PHE A 1 81 ? -4.999 -9.465 -14.418 1.00 90.12 81 PHE A O 1
ATOM 654 N N . SER A 1 82 ? -6.116 -7.519 -14.513 1.00 93.44 82 SER A N 1
ATOM 655 C CA . SER A 1 82 ? -5.024 -6.721 -15.073 1.00 93.44 82 SER A CA 1
ATOM 656 C C . SER A 1 82 ? -4.947 -5.359 -14.372 1.00 93.44 82 SER A C 1
ATOM 658 O O . SER A 1 82 ? -5.384 -4.354 -14.941 1.00 93.44 82 SER A O 1
ATOM 660 N N . PRO A 1 83 ? -4.466 -5.310 -13.117 1.00 95.62 83 PRO A N 1
ATOM 661 C CA . PRO A 1 83 ? -4.403 -4.068 -12.363 1.00 95.62 83 PRO A CA 1
ATOM 662 C C . PRO A 1 83 ? -3.327 -3.127 -12.916 1.00 95.62 83 PRO A C 1
ATOM 664 O O . PRO A 1 83 ? -2.367 -3.552 -13.560 1.00 95.62 83 PRO A O 1
ATOM 667 N N . LYS A 1 84 ? -3.456 -1.842 -12.595 1.00 96.62 84 LYS A N 1
ATOM 668 C CA . LYS A 1 84 ? -2.450 -0.811 -12.859 1.00 96.62 84 LYS A CA 1
ATOM 669 C C . LYS A 1 84 ? -1.884 -0.302 -11.546 1.00 96.62 84 LYS A C 1
ATOM 671 O O . LYS A 1 84 ? -2.648 0.103 -10.679 1.00 96.62 84 LYS A O 1
ATOM 676 N N . ILE A 1 85 ? -0.564 -0.253 -11.409 1.00 97.31 85 ILE A N 1
ATOM 677 C CA . ILE A 1 85 ? 0.058 0.466 -10.292 1.00 97.31 85 ILE A CA 1
ATOM 678 C C . ILE A 1 85 ? 0.131 1.938 -10.679 1.00 97.31 85 ILE A C 1
ATOM 680 O O . ILE A 1 85 ? 0.764 2.265 -11.675 1.00 97.31 85 ILE A O 1
ATOM 684 N N . VAL A 1 86 ? -0.538 2.810 -9.930 1.00 96.38 86 VAL A N 1
ATOM 685 C CA . VAL A 1 86 ? -0.629 4.252 -10.228 1.00 96.38 86 VAL A CA 1
ATOM 686 C C . VAL A 1 86 ? 0.192 5.112 -9.276 1.00 96.38 86 VAL A C 1
ATOM 688 O O . VAL A 1 86 ? 0.445 6.277 -9.565 1.00 96.38 86 VAL A O 1
ATOM 691 N N . ALA A 1 87 ? 0.607 4.554 -8.142 1.00 96.12 87 ALA A N 1
ATOM 692 C CA . ALA A 1 87 ? 1.473 5.229 -7.192 1.00 96.12 87 ALA A CA 1
ATOM 693 C C . ALA A 1 87 ? 2.312 4.214 -6.414 1.00 96.12 87 ALA A C 1
ATOM 695 O O . ALA A 1 87 ? 1.831 3.129 -6.071 1.00 96.12 87 ALA A O 1
ATOM 696 N N . VAL A 1 88 ? 3.552 4.590 -6.120 1.00 96.44 88 VAL A N 1
ATOM 697 C CA . VAL A 1 88 ? 4.444 3.864 -5.215 1.00 96.44 88 VAL A CA 1
ATOM 698 C C . VAL A 1 88 ? 5.115 4.884 -4.307 1.00 96.44 88 VAL A C 1
ATOM 700 O O . VAL A 1 88 ? 5.669 5.869 -4.789 1.00 96.44 88 VAL A O 1
ATOM 703 N N . HIS A 1 89 ? 5.066 4.644 -3.003 1.00 96.12 89 HIS A N 1
ATOM 704 C CA . HIS A 1 89 ? 5.781 5.420 -2.000 1.00 96.12 89 HIS A CA 1
ATOM 705 C C . HIS A 1 89 ? 6.659 4.496 -1.164 1.00 96.12 89 HIS A C 1
ATOM 707 O O . HIS A 1 89 ? 6.193 3.467 -0.677 1.00 96.12 89 HIS A O 1
ATOM 713 N N . ASP A 1 90 ? 7.910 4.880 -0.950 1.00 94.56 90 ASP A N 1
ATOM 714 C CA . ASP A 1 90 ? 8.832 4.216 -0.043 1.00 94.56 90 ASP A CA 1
ATOM 715 C C . ASP A 1 90 ? 9.647 5.251 0.735 1.00 94.56 90 ASP A C 1
ATOM 717 O O . ASP A 1 90 ? 10.154 6.214 0.164 1.00 94.56 90 ASP A O 1
ATOM 721 N N . LEU A 1 91 ? 9.818 5.031 2.042 1.00 91.44 91 LEU A N 1
ATOM 722 C CA . LEU A 1 91 ? 10.511 5.986 2.912 1.00 91.44 91 LEU A CA 1
ATOM 723 C C . LEU A 1 91 ? 11.960 6.251 2.480 1.00 91.44 91 LEU A C 1
ATOM 725 O O . LEU A 1 91 ? 12.485 7.322 2.771 1.00 91.44 91 LEU A O 1
ATOM 729 N N . ARG A 1 92 ? 12.629 5.276 1.851 1.00 89.81 92 ARG A N 1
ATOM 730 C CA . ARG A 1 92 ? 14.046 5.385 1.477 1.00 89.81 92 ARG A CA 1
ATOM 731 C C . ARG A 1 92 ? 14.235 5.754 0.016 1.00 89.81 92 ARG A C 1
ATOM 733 O O . ARG A 1 92 ? 15.181 6.463 -0.287 1.00 89.81 92 ARG A O 1
ATOM 740 N N . ARG A 1 93 ? 13.362 5.257 -0.863 1.00 89.88 93 ARG A N 1
ATOM 741 C CA . ARG A 1 93 ? 13.489 5.420 -2.322 1.00 89.88 93 ARG A CA 1
ATOM 742 C C . ARG A 1 93 ? 12.620 6.544 -2.893 1.00 89.88 93 ARG A C 1
ATOM 744 O O . ARG A 1 93 ? 12.674 6.804 -4.092 1.00 89.88 93 ARG A O 1
ATOM 751 N N . GLY A 1 94 ? 11.808 7.195 -2.063 1.00 92.06 94 GLY A N 1
ATOM 752 C CA . GLY A 1 94 ? 10.946 8.302 -2.462 1.00 92.06 94 GLY A CA 1
ATOM 753 C C . GLY A 1 94 ? 9.607 7.850 -3.041 1.00 92.06 94 GLY A C 1
ATOM 754 O O . GLY A 1 94 ? 9.076 6.792 -2.703 1.00 92.06 94 GLY A O 1
ATOM 755 N N . THR A 1 95 ? 9.041 8.684 -3.906 1.00 93.69 95 THR A N 1
ATOM 756 C CA . THR A 1 95 ? 7.681 8.528 -4.429 1.00 93.69 95 THR A CA 1
ATOM 757 C C . THR A 1 95 ? 7.708 8.526 -5.955 1.00 93.69 95 THR A C 1
ATOM 759 O O . THR A 1 95 ? 8.607 9.090 -6.566 1.00 93.69 95 THR A O 1
ATOM 762 N N . VAL A 1 96 ? 6.725 7.887 -6.585 1.00 93.44 96 VAL A N 1
ATOM 763 C CA . VAL A 1 96 ? 6.411 8.074 -8.005 1.00 93.44 96 VAL A CA 1
ATOM 764 C C . VAL A 1 96 ? 4.904 7.931 -8.217 1.00 93.44 96 VAL A C 1
ATOM 766 O O . VAL A 1 96 ? 4.275 7.038 -7.639 1.00 93.44 96 VAL A O 1
ATOM 769 N N . LEU A 1 97 ? 4.313 8.806 -9.038 1.00 92.31 97 LEU A N 1
ATOM 770 C CA . LEU A 1 97 ? 2.898 8.754 -9.405 1.00 92.31 97 LEU A CA 1
ATOM 771 C C . LEU A 1 97 ? 2.734 8.731 -10.927 1.00 92.31 97 LEU A C 1
ATOM 773 O O . LEU A 1 97 ? 3.429 9.414 -11.666 1.00 92.31 97 LEU A O 1
ATOM 777 N N . SER A 1 98 ? 1.767 7.950 -11.394 1.00 92.56 98 SER A N 1
ATOM 778 C CA . SER A 1 98 ? 1.276 7.982 -12.768 1.00 92.56 98 SER A CA 1
ATOM 779 C C . SER A 1 98 ? -0.203 7.600 -12.763 1.00 92.56 98 SER A C 1
ATOM 781 O O . SER A 1 98 ? -0.530 6.412 -12.675 1.00 92.56 98 SER A O 1
ATOM 783 N N . PRO A 1 99 ? -1.128 8.570 -12.895 1.00 91.00 99 PRO A N 1
ATOM 784 C CA . PRO A 1 99 ? -2.566 8.295 -12.932 1.00 91.00 99 PRO A CA 1
ATOM 785 C C . PRO A 1 99 ? -2.993 7.308 -14.030 1.00 91.00 99 PRO A C 1
ATOM 787 O O . PRO A 1 99 ? -4.066 6.707 -13.929 1.00 91.00 99 PRO A O 1
ATOM 790 N N . LEU A 1 100 ? -2.170 7.146 -15.075 1.00 91.62 100 LEU A N 1
ATOM 791 C CA . LEU A 1 100 ? -2.401 6.241 -16.205 1.00 91.62 100 LEU A CA 1
ATOM 792 C C . LEU A 1 100 ? -1.822 4.831 -15.997 1.00 91.62 100 LEU A C 1
ATOM 794 O O . LEU A 1 100 ? -2.189 3.911 -16.742 1.00 91.62 100 LEU A O 1
ATOM 798 N N . GLY A 1 101 ? -0.985 4.657 -14.973 1.00 93.62 101 GLY A N 1
ATOM 799 C CA . GLY A 1 101 ? -0.239 3.441 -14.668 1.00 93.62 101 GLY A CA 1
ATOM 800 C C . GLY A 1 101 ? 1.268 3.615 -14.870 1.00 93.62 101 GLY A C 1
ATOM 801 O O . GLY A 1 101 ? 1.714 4.322 -15.773 1.00 93.62 101 GLY A O 1
ATOM 802 N N . LEU A 1 102 ? 2.047 2.965 -14.013 1.00 94.25 102 LEU A N 1
ATOM 803 C CA . LEU A 1 102 ? 3.501 2.875 -14.073 1.00 94.25 102 LEU A CA 1
ATOM 804 C C . LEU A 1 102 ? 3.925 1.649 -14.881 1.00 94.25 102 LEU A C 1
ATOM 806 O O . LEU A 1 102 ? 3.262 0.607 -14.855 1.00 94.25 102 LEU A O 1
ATOM 810 N N . ASP A 1 103 ? 5.060 1.765 -15.563 1.00 94.69 103 ASP A N 1
ATOM 811 C CA . ASP A 1 103 ? 5.682 0.633 -16.237 1.00 94.69 103 ASP A CA 1
ATOM 812 C C . ASP A 1 103 ? 6.296 -0.321 -15.198 1.00 94.69 103 ASP A C 1
ATOM 814 O O . ASP A 1 103 ? 7.183 0.041 -14.418 1.00 94.69 103 ASP A O 1
ATOM 818 N N . LEU A 1 104 ? 5.802 -1.561 -15.178 1.00 96.12 104 LEU A N 1
ATOM 819 C CA . LEU A 1 104 ? 6.230 -2.568 -14.211 1.00 96.12 104 LEU A CA 1
ATOM 820 C C . LEU A 1 104 ? 7.687 -3.009 -14.420 1.00 96.12 104 LEU A C 1
ATOM 822 O O . LEU A 1 104 ? 8.363 -3.323 -13.442 1.00 96.12 104 LEU A O 1
ATOM 826 N N . MET A 1 105 ? 8.181 -3.031 -15.662 1.00 96.44 105 MET A N 1
ATOM 827 C CA . MET A 1 105 ? 9.576 -3.373 -15.961 1.00 96.44 105 MET A CA 1
ATOM 828 C C . MET A 1 105 ? 10.514 -2.290 -15.438 1.00 96.44 105 MET A C 1
ATOM 830 O O . MET A 1 105 ? 11.544 -2.608 -14.847 1.00 96.44 105 MET A O 1
ATOM 834 N N . VAL A 1 106 ? 10.135 -1.021 -15.600 1.00 95.12 106 VAL A N 1
ATOM 835 C CA . VAL A 1 106 ? 10.888 0.121 -15.062 1.00 95.12 106 VAL A CA 1
ATOM 836 C C . VAL A 1 106 ? 10.927 0.073 -13.531 1.00 95.12 106 VAL A C 1
ATOM 838 O O . VAL A 1 106 ? 12.004 0.184 -12.943 1.00 95.12 106 VAL A O 1
ATOM 841 N N . LEU A 1 107 ? 9.784 -0.178 -12.883 1.00 95.44 107 LEU A N 1
ATOM 842 C CA . LEU A 1 107 ? 9.697 -0.335 -11.426 1.00 95.44 107 LEU A CA 1
ATOM 843 C C . LEU A 1 107 ? 10.543 -1.503 -10.895 1.00 95.44 107 LEU A C 1
ATOM 845 O O . LEU A 1 107 ? 11.170 -1.385 -9.839 1.00 95.44 107 LEU A O 1
ATOM 849 N N . ALA A 1 108 ? 10.552 -2.640 -11.594 1.00 96.69 108 ALA A N 1
ATOM 850 C CA . ALA A 1 108 ? 11.361 -3.794 -11.212 1.00 96.69 108 ALA A CA 1
ATOM 851 C C . ALA A 1 108 ? 12.860 -3.505 -11.373 1.00 96.69 108 ALA A C 1
ATOM 853 O O . ALA A 1 108 ? 13.636 -3.762 -10.454 1.00 96.69 108 ALA A O 1
ATOM 854 N N . LYS A 1 109 ? 13.252 -2.903 -12.499 1.00 95.69 109 LYS A N 1
ATOM 855 C CA . LYS A 1 109 ? 14.644 -2.550 -12.787 1.00 95.69 109 LYS A CA 1
ATOM 856 C C . LYS A 1 109 ? 15.206 -1.554 -11.770 1.00 95.69 109 LYS A C 1
ATOM 858 O O . LYS A 1 109 ? 16.316 -1.744 -11.288 1.00 95.69 109 LYS A O 1
ATOM 863 N N . ALA A 1 110 ? 14.433 -0.542 -11.372 1.00 93.56 110 ALA A N 1
ATOM 864 C CA . ALA A 1 110 ? 14.860 0.401 -10.335 1.00 93.56 110 ALA A CA 1
ATOM 865 C C . ALA A 1 110 ? 15.114 -0.273 -8.980 1.00 93.56 110 ALA A C 1
ATOM 867 O O . ALA A 1 110 ? 16.041 0.097 -8.255 1.00 93.56 110 ALA A O 1
ATOM 868 N N . TRP A 1 111 ? 14.322 -1.292 -8.634 1.00 94.25 111 TRP A N 1
ATOM 869 C CA . TRP A 1 111 ? 14.589 -2.091 -7.443 1.00 94.25 111 TRP A CA 1
ATOM 870 C C . TRP A 1 111 ? 15.922 -2.841 -7.555 1.00 94.25 111 TRP A C 1
ATOM 872 O O . TRP A 1 111 ? 16.760 -2.707 -6.659 1.00 94.25 111 TRP A O 1
ATOM 882 N N . GLU A 1 112 ? 16.114 -3.572 -8.659 1.00 95.44 112 GLU A N 1
ATOM 883 C CA . GLU A 1 112 ? 17.294 -4.402 -8.950 1.00 95.44 112 GLU A CA 1
ATOM 884 C C . GLU A 1 112 ? 18.596 -3.583 -9.017 1.00 95.44 112 GLU A C 1
ATOM 886 O O . GLU A 1 112 ? 19.628 -4.028 -8.522 1.00 95.44 112 GLU A O 1
ATOM 891 N N . GLU A 1 113 ? 18.538 -2.368 -9.565 1.00 94.94 113 GLU A N 1
ATOM 892 C CA . GLU A 1 113 ? 19.679 -1.450 -9.699 1.00 94.94 113 GLU A CA 1
ATOM 893 C C . GLU A 1 113 ? 19.870 -0.528 -8.483 1.00 94.94 113 GLU A C 1
ATOM 895 O O . GLU A 1 113 ? 20.754 0.324 -8.492 1.00 94.94 113 GLU A O 1
ATOM 900 N N . ASN A 1 114 ? 19.048 -0.676 -7.437 1.00 92.12 114 ASN A N 1
ATOM 901 C CA . ASN A 1 114 ? 19.057 0.187 -6.252 1.00 92.12 114 ASN A CA 1
ATOM 902 C C . ASN A 1 114 ? 18.932 1.692 -6.580 1.00 92.12 114 ASN A C 1
ATOM 904 O O . ASN A 1 114 ? 19.606 2.527 -5.981 1.00 92.12 114 ASN A O 1
ATOM 908 N N . ARG A 1 115 ? 18.063 2.022 -7.538 1.00 90.25 115 ARG A N 1
ATOM 909 C CA . ARG A 1 115 ? 17.747 3.398 -7.936 1.00 90.25 115 ARG A CA 1
ATOM 910 C C . ARG A 1 115 ? 16.552 3.946 -7.160 1.00 90.25 115 ARG A C 1
ATOM 912 O O . ARG A 1 115 ? 15.684 3.180 -6.712 1.00 90.25 115 ARG A O 1
ATOM 919 N N . ASP A 1 116 ? 16.506 5.269 -7.039 1.00 89.12 116 ASP A N 1
ATOM 920 C CA . ASP A 1 116 ? 15.392 5.983 -6.423 1.00 89.12 116 ASP A CA 1
ATOM 921 C C . ASP A 1 116 ? 14.177 6.027 -7.357 1.00 89.12 116 ASP A C 1
ATOM 923 O O . ASP A 1 116 ? 14.295 6.124 -8.580 1.00 89.12 116 ASP A O 1
ATOM 927 N N . LEU A 1 117 ? 12.979 5.980 -6.771 1.00 85.38 117 LEU A N 1
ATOM 928 C CA . LEU A 1 117 ? 11.712 6.054 -7.507 1.00 85.38 117 LEU A CA 1
ATOM 929 C C . LEU A 1 117 ? 11.511 7.428 -8.161 1.00 85.38 117 LEU A C 1
ATOM 931 O O . LEU A 1 117 ? 10.860 7.520 -9.199 1.00 85.38 117 LEU A O 1
ATOM 935 N N . LEU A 1 118 ? 12.127 8.469 -7.592 1.00 77.75 118 LEU A N 1
ATOM 936 C CA . LEU A 1 118 ? 12.121 9.840 -8.110 1.00 77.75 118 LEU A CA 1
ATOM 937 C C . LEU A 1 118 ? 12.666 9.935 -9.543 1.00 77.75 118 LEU A C 1
ATOM 939 O O . LEU A 1 118 ? 12.296 10.837 -10.286 1.00 77.75 118 LEU A O 1
ATOM 943 N N . GLU A 1 119 ? 13.532 9.004 -9.944 1.00 78.56 119 GLU A N 1
ATOM 944 C CA . GLU A 1 119 ? 14.134 8.986 -11.278 1.00 78.56 119 GLU A CA 1
ATOM 945 C C . GLU A 1 119 ? 13.207 8.398 -12.356 1.00 78.56 119 GLU A C 1
ATOM 947 O O . GLU A 1 119 ? 13.575 8.364 -13.532 1.00 78.56 119 GLU A O 1
ATOM 952 N N . LEU A 1 120 ? 12.030 7.888 -11.975 1.00 79.38 120 LEU A N 1
ATOM 953 C CA . LEU A 1 120 ? 11.159 7.105 -12.856 1.00 79.38 120 LEU A CA 1
ATOM 954 C C . LEU A 1 120 ? 10.019 7.899 -13.503 1.00 79.38 120 LEU A C 1
ATOM 956 O O . LEU A 1 120 ? 9.322 7.354 -14.359 1.00 79.38 120 LEU A O 1
ATOM 960 N N . GLY A 1 121 ? 9.806 9.158 -13.121 1.00 70.44 121 GLY A N 1
ATOM 961 C CA . GLY A 1 121 ? 8.744 9.985 -13.688 1.00 70.44 121 GLY A CA 1
ATOM 962 C C . GLY A 1 121 ? 8.472 11.254 -12.891 1.00 70.44 121 GLY A C 1
ATOM 963 O O . GLY A 1 121 ? 9.309 11.707 -12.114 1.00 70.44 121 GLY A O 1
ATOM 964 N N . GLU A 1 122 ? 7.280 11.825 -13.079 1.00 67.81 122 GLU A N 1
ATOM 965 C CA . GLU A 1 122 ? 6.820 12.955 -12.274 1.00 67.81 122 GLU A CA 1
ATOM 966 C C . GLU A 1 122 ? 6.621 12.499 -10.826 1.00 67.81 122 GLU A C 1
ATOM 968 O O . GLU A 1 122 ? 5.649 11.828 -10.472 1.00 67.81 122 GLU A O 1
ATOM 973 N N . SER A 1 123 ? 7.575 12.862 -9.975 1.00 67.06 123 SER A N 1
ATOM 974 C CA . SER A 1 123 ? 7.407 12.782 -8.536 1.00 67.06 123 SER A CA 1
ATOM 975 C C . SER A 1 123 ? 7.343 14.191 -7.974 1.00 67.06 123 SER A C 1
ATOM 977 O O . SER A 1 123 ? 8.352 14.900 -7.997 1.00 67.06 123 SER A O 1
ATOM 979 N N . PRO A 1 124 ? 6.202 14.604 -7.409 1.00 66.56 124 PRO A N 1
ATOM 980 C CA . PRO A 1 124 ? 6.177 15.784 -6.569 1.00 66.56 124 PRO A CA 1
ATOM 981 C C . PRO A 1 124 ? 7.147 15.535 -5.405 1.00 66.56 124 PRO A C 1
ATOM 983 O O . PRO A 1 124 ? 7.071 14.515 -4.711 1.00 66.56 124 PRO A O 1
ATOM 986 N N . SER A 1 125 ? 8.142 16.405 -5.256 1.00 67.88 125 SER A N 1
ATOM 987 C CA . SER A 1 125 ? 9.141 16.270 -4.201 1.00 67.88 125 SER A CA 1
ATOM 988 C C . SER A 1 125 ? 8.477 16.439 -2.832 1.00 67.88 125 SER A C 1
ATOM 990 O O . SER A 1 125 ? 7.644 17.318 -2.630 1.00 67.88 125 SER A O 1
ATOM 992 N N . GLY A 1 126 ? 8.843 15.578 -1.878 1.00 73.50 126 GLY A N 1
ATOM 993 C CA . GLY A 1 126 ? 8.413 15.709 -0.482 1.00 73.50 126 GLY A CA 1
ATOM 994 C C . GLY A 1 126 ? 7.017 15.177 -0.139 1.00 73.50 126 GLY A C 1
ATOM 995 O O . GLY A 1 126 ? 6.548 15.450 0.963 1.00 73.50 126 GLY A O 1
ATOM 996 N N . LEU A 1 127 ? 6.352 14.412 -1.016 1.00 86.19 127 LEU A N 1
ATOM 997 C CA . LEU A 1 127 ? 5.111 13.730 -0.630 1.00 86.19 127 LEU A CA 1
ATOM 998 C C . LEU A 1 127 ? 5.384 12.594 0.355 1.00 86.19 127 LEU A C 1
ATOM 1000 O O . LEU A 1 127 ? 6.166 11.681 0.069 1.00 86.19 127 LEU A O 1
ATOM 1004 N N . ASP A 1 128 ? 4.682 12.631 1.483 1.00 93.19 128 ASP A N 1
ATOM 1005 C CA . ASP A 1 128 ? 4.625 11.525 2.429 1.00 93.19 128 ASP A CA 1
ATOM 1006 C C . ASP A 1 128 ? 3.590 10.465 2.004 1.00 93.19 128 ASP A C 1
ATOM 1008 O O . ASP A 1 128 ? 2.794 10.650 1.075 1.00 93.19 128 ASP A O 1
ATOM 1012 N N . ALA A 1 129 ? 3.589 9.333 2.708 1.00 95.62 129 ALA A N 1
ATOM 1013 C CA . ALA A 1 129 ? 2.648 8.246 2.468 1.00 95.62 129 ALA A CA 1
ATOM 1014 C C . ALA A 1 129 ? 1.178 8.700 2.532 1.00 95.62 129 ALA A C 1
ATOM 1016 O O . ALA A 1 129 ? 0.350 8.219 1.756 1.00 95.62 129 ALA A O 1
ATOM 1017 N N . PHE A 1 130 ? 0.832 9.623 3.433 1.00 97.00 130 PHE A N 1
ATOM 1018 C CA . PHE A 1 130 ? -0.543 10.083 3.618 1.00 97.00 130 PHE A CA 1
ATOM 1019 C C . PHE A 1 130 ? -1.023 10.912 2.434 1.00 97.00 130 PHE A C 1
ATOM 1021 O O . PHE A 1 130 ? -2.148 10.711 1.971 1.00 97.00 130 PHE A O 1
ATOM 1028 N N . SER A 1 131 ? -0.187 11.818 1.936 1.00 95.69 131 SER A N 1
ATOM 1029 C CA . SER A 1 131 ? -0.466 12.602 0.739 1.00 95.69 131 SER A CA 1
ATOM 1030 C C . SER A 1 131 ? -0.603 11.691 -0.473 1.00 95.69 131 SER A C 1
ATOM 1032 O O . SER A 1 131 ? -1.591 11.793 -1.190 1.00 95.69 131 SER A O 1
ATOM 1034 N N . VAL A 1 132 ? 0.270 10.691 -0.636 1.00 95.94 132 VAL A N 1
ATOM 1035 C CA . VAL A 1 132 ? 0.149 9.714 -1.734 1.00 95.94 132 VAL A CA 1
ATOM 1036 C C . VAL A 1 132 ? -1.159 8.916 -1.654 1.00 95.94 132 VAL A C 1
ATOM 1038 O O . VAL A 1 132 ? -1.842 8.732 -2.668 1.00 95.94 132 VAL A O 1
ATOM 1041 N N . ILE A 1 133 ? -1.563 8.471 -0.460 1.00 97.94 133 ILE A N 1
ATOM 1042 C CA . ILE A 1 133 ? -2.859 7.804 -0.260 1.00 97.94 133 ILE A CA 1
ATOM 1043 C C . ILE A 1 133 ? -4.011 8.738 -0.647 1.00 97.94 133 ILE A C 1
ATOM 1045 O O . ILE A 1 133 ? -4.950 8.286 -1.295 1.00 97.94 133 ILE A O 1
ATOM 1049 N N . LYS A 1 134 ? -3.959 10.020 -0.274 1.00 96.44 134 LYS A N 1
ATOM 1050 C CA . LYS A 1 134 ? -5.030 10.996 -0.535 1.00 96.44 134 LYS A CA 1
ATOM 1051 C C . LYS A 1 134 ? -5.121 11.415 -2.002 1.00 96.44 134 LYS A C 1
ATOM 1053 O O . LYS A 1 134 ? -6.219 11.479 -2.546 1.00 96.44 134 LYS A O 1
ATOM 1058 N N . GLU A 1 135 ? -3.984 11.702 -2.620 1.00 92.44 135 GLU A N 1
ATOM 1059 C CA . GLU A 1 135 ? -3.884 12.335 -3.938 1.00 92.44 135 GLU A CA 1
ATOM 1060 C C . GLU A 1 135 ? -3.919 11.321 -5.082 1.00 92.44 135 GLU A C 1
ATOM 1062 O O . GLU A 1 135 ? -4.349 11.645 -6.190 1.00 92.44 135 GLU A O 1
ATOM 1067 N N . SER A 1 136 ? -3.506 10.072 -4.835 1.00 94.31 136 SER A N 1
ATOM 1068 C CA . SER A 1 136 ? -3.556 9.046 -5.873 1.00 94.31 136 SER A CA 1
ATOM 1069 C C . SER A 1 136 ? -4.995 8.694 -6.252 1.00 94.31 136 SER A C 1
ATOM 1071 O O . SER A 1 136 ? -5.896 8.517 -5.419 1.00 94.31 136 SER A O 1
ATOM 1073 N N . ASN A 1 137 ? -5.196 8.461 -7.547 1.00 95.44 137 ASN A N 1
ATOM 1074 C CA . ASN A 1 137 ? -6.452 7.952 -8.081 1.00 95.44 137 ASN A CA 1
ATOM 1075 C C . ASN A 1 137 ? -6.630 6.438 -7.830 1.00 95.44 137 ASN A C 1
ATOM 1077 O O . ASN A 1 137 ? -7.392 5.800 -8.541 1.00 95.44 137 ASN A O 1
ATOM 1081 N N . ALA A 1 138 ? -5.935 5.845 -6.855 1.00 97.69 138 ALA A N 1
ATOM 1082 C CA . ALA A 1 138 ? -5.989 4.411 -6.589 1.00 97.69 138 ALA A CA 1
ATOM 1083 C C . ALA A 1 138 ? -7.342 3.958 -6.020 1.00 97.69 138 ALA A C 1
ATOM 1085 O O . ALA A 1 138 ? -7.934 4.650 -5.188 1.00 97.69 138 ALA A O 1
ATOM 1086 N N . ASP A 1 139 ? -7.776 2.765 -6.420 1.00 98.19 139 ASP A N 1
ATOM 1087 C CA . ASP A 1 139 ? -8.952 2.070 -5.886 1.00 98.19 139 ASP A CA 1
ATOM 1088 C C . ASP A 1 139 ? -8.574 1.206 -4.669 1.00 98.19 139 ASP A C 1
ATOM 1090 O O . ASP A 1 139 ? -9.364 1.028 -3.740 1.00 98.19 139 ASP A O 1
ATOM 1094 N N . VAL A 1 140 ? -7.341 0.684 -4.665 1.00 98.56 140 VAL A N 1
ATOM 1095 C CA . VAL A 1 140 ? -6.801 -0.191 -3.620 1.00 98.56 140 VAL A CA 1
ATOM 1096 C C . VAL A 1 140 ? -5.443 0.322 -3.150 1.00 98.56 140 VAL A C 1
ATOM 1098 O O . VAL A 1 140 ? -4.575 0.637 -3.964 1.00 98.56 140 VAL A O 1
ATOM 1101 N N . VAL A 1 141 ? -5.237 0.355 -1.836 1.00 98.75 141 VAL A N 1
ATOM 1102 C CA . VAL A 1 141 ? -3.938 0.608 -1.207 1.00 98.75 141 VAL A CA 1
ATOM 1103 C C . VAL A 1 141 ? -3.354 -0.715 -0.712 1.00 98.75 141 VAL A C 1
ATOM 1105 O O . VAL A 1 141 ? -3.980 -1.431 0.070 1.00 98.75 141 VAL A O 1
ATOM 1108 N N . LEU A 1 142 ? -2.149 -1.040 -1.175 1.00 98.56 142 LEU A N 1
ATOM 1109 C CA . LEU A 1 142 ? -1.321 -2.114 -0.643 1.00 98.56 142 LEU A CA 1
ATOM 1110 C C . LEU A 1 142 ? -0.409 -1.516 0.427 1.00 98.56 142 LEU A C 1
ATOM 1112 O O . LEU A 1 142 ? 0.517 -0.769 0.114 1.00 98.56 142 LEU A O 1
ATOM 1116 N N . GLU A 1 143 ? -0.687 -1.826 1.687 1.00 98.25 143 GLU A N 1
ATOM 1117 C CA . GLU A 1 143 ? 0.113 -1.378 2.823 1.00 98.25 143 GLU A CA 1
ATOM 1118 C C . GLU A 1 143 ? 1.159 -2.455 3.148 1.00 98.25 143 GLU A C 1
ATOM 1120 O O . GLU A 1 143 ? 0.838 -3.554 3.604 1.00 98.25 143 GLU A O 1
ATOM 1125 N N . LEU A 1 144 ? 2.413 -2.146 2.824 1.00 97.25 144 LEU A N 1
ATOM 1126 C CA . LEU A 1 144 ? 3.551 -3.065 2.798 1.00 97.25 144 LEU A CA 1
ATOM 1127 C C . LEU A 1 144 ? 4.748 -2.496 3.578 1.00 97.25 144 LEU A C 1
ATOM 1129 O O . LEU A 1 144 ? 5.898 -2.867 3.319 1.00 97.25 144 LEU A O 1
ATOM 1133 N N . THR A 1 145 ? 4.507 -1.558 4.497 1.00 96.44 145 THR A N 1
ATOM 1134 C CA . THR A 1 145 ? 5.575 -0.959 5.303 1.00 96.44 145 THR A CA 1
ATOM 1135 C C . THR A 1 145 ? 6.091 -1.943 6.358 1.00 96.44 145 THR A C 1
ATOM 1137 O O . THR A 1 145 ? 5.425 -2.938 6.669 1.00 96.44 145 THR A O 1
ATOM 1140 N N . PRO A 1 146 ? 7.296 -1.712 6.914 1.00 93.38 146 PRO A N 1
ATOM 1141 C CA . PRO A 1 146 ? 7.805 -2.515 8.017 1.00 93.38 146 PRO A CA 1
ATOM 1142 C C . PRO A 1 146 ? 6.831 -2.571 9.201 1.00 93.38 146 PRO A C 1
ATOM 1144 O O . PRO A 1 146 ? 6.131 -1.610 9.515 1.00 93.38 146 PRO A O 1
ATOM 1147 N N . THR A 1 147 ? 6.794 -3.716 9.876 1.00 91.69 147 THR A N 1
ATOM 1148 C CA . THR A 1 147 ? 5.896 -3.929 11.011 1.00 91.69 147 THR A CA 1
ATOM 1149 C C . THR A 1 147 ? 6.448 -3.324 12.295 1.00 91.69 147 THR A C 1
ATOM 1151 O O . THR A 1 147 ? 7.533 -3.696 12.735 1.00 91.69 147 THR A O 1
ATOM 1154 N N . ASP A 1 148 ? 5.638 -2.495 12.952 1.00 92.12 148 ASP A N 1
ATOM 1155 C CA . ASP A 1 148 ? 5.759 -2.194 14.377 1.00 92.12 148 ASP A CA 1
ATOM 1156 C C . ASP A 1 148 ? 4.699 -3.003 15.144 1.00 92.12 148 ASP A C 1
ATOM 1158 O O . ASP A 1 148 ? 3.499 -2.801 14.968 1.00 92.12 148 ASP A O 1
ATOM 1162 N N . LEU A 1 149 ? 5.135 -3.953 15.976 1.00 93.19 149 LEU A N 1
ATOM 1163 C CA . LEU A 1 149 ? 4.241 -4.781 16.800 1.00 93.19 149 LEU A CA 1
ATOM 1164 C C . LEU A 1 149 ? 3.844 -4.116 18.125 1.00 93.19 149 LEU A C 1
ATOM 1166 O O . LEU A 1 149 ? 2.931 -4.602 18.787 1.00 93.19 149 LEU A O 1
ATOM 1170 N N . THR A 1 150 ? 4.529 -3.044 18.520 1.00 94.44 150 THR A N 1
ATOM 1171 C CA . THR A 1 150 ? 4.259 -2.305 19.757 1.00 94.44 150 THR A CA 1
ATOM 1172 C C . THR A 1 150 ? 3.128 -1.318 19.537 1.00 94.44 150 THR A C 1
ATOM 1174 O O . THR A 1 150 ? 2.178 -1.282 20.315 1.00 94.44 150 THR A O 1
ATOM 1177 N N . THR A 1 151 ? 3.234 -0.517 18.475 1.00 96.62 151 THR A N 1
ATOM 1178 C CA . THR A 1 151 ? 2.279 0.565 18.209 1.00 96.62 151 THR A CA 1
ATOM 1179 C C . THR A 1 151 ? 1.355 0.273 17.036 1.00 96.62 151 THR A C 1
ATOM 1181 O O . THR A 1 151 ? 0.249 0.797 17.000 1.00 96.62 151 THR A O 1
ATOM 1184 N N . GLY A 1 152 ? 1.777 -0.554 16.071 1.00 95.94 152 GLY A N 1
ATOM 1185 C CA . GLY A 1 152 ? 1.059 -0.746 14.808 1.00 95.94 152 GLY A CA 1
ATOM 1186 C C . GLY A 1 152 ? 1.144 0.448 13.852 1.00 95.94 152 GLY A C 1
ATOM 1187 O O . GLY A 1 152 ? 0.577 0.384 12.761 1.00 95.94 152 GLY A O 1
ATOM 1188 N N . GLU A 1 153 ? 1.838 1.522 14.230 1.00 97.19 153 GLU A N 1
ATOM 1189 C CA . GLU A 1 153 ? 1.997 2.742 13.441 1.00 97.19 153 GLU A CA 1
ATOM 1190 C C . GLU A 1 153 ? 3.307 2.724 12.629 1.00 97.19 153 GLU A C 1
ATOM 1192 O O . GLU A 1 153 ? 4.249 2.015 12.984 1.00 97.19 153 GLU A O 1
ATOM 1197 N N . PRO A 1 154 ? 3.390 3.472 11.510 1.00 97.38 154 PRO A N 1
ATOM 1198 C CA . PRO A 1 154 ? 2.341 4.307 10.905 1.00 97.38 154 PRO A CA 1
ATOM 1199 C C . PRO A 1 154 ? 1.315 3.517 10.069 1.00 97.38 154 PRO A C 1
ATOM 1201 O O . PRO A 1 154 ? 0.386 4.094 9.505 1.00 97.38 154 PRO A O 1
ATOM 1204 N N . ALA A 1 155 ? 1.476 2.194 9.962 1.00 97.69 155 ALA A N 1
ATOM 1205 C CA . ALA A 1 155 ? 0.642 1.344 9.118 1.00 97.69 155 ALA A CA 1
ATOM 1206 C C . ALA A 1 155 ? -0.850 1.437 9.468 1.00 97.69 155 ALA A C 1
ATOM 1208 O O . ALA A 1 155 ? -1.682 1.568 8.572 1.00 97.69 155 ALA A O 1
ATOM 1209 N N . ALA A 1 156 ? -1.208 1.447 10.754 1.00 98.31 156 ALA A N 1
ATOM 1210 C CA . ALA A 1 156 ? -2.595 1.618 11.174 1.00 98.31 156 ALA A CA 1
ATOM 1211 C C . ALA A 1 156 ? -3.180 2.953 10.680 1.00 98.31 156 ALA A C 1
ATOM 1213 O O . ALA A 1 156 ? -4.275 2.968 10.113 1.00 98.31 156 ALA A O 1
ATOM 1214 N N . SER A 1 157 ? -2.440 4.058 10.795 1.00 98.56 157 SER A N 1
ATOM 1215 C CA . SER A 1 157 ? -2.862 5.361 10.269 1.00 98.56 157 SER A CA 1
ATOM 1216 C C . SER A 1 157 ? -2.960 5.394 8.741 1.00 98.56 157 SER A C 1
ATOM 1218 O O . SER A 1 157 ? -3.905 5.987 8.209 1.00 98.56 157 SER A O 1
ATOM 1220 N N . HIS A 1 158 ? -2.056 4.727 8.017 1.00 98.62 158 HIS A N 1
ATOM 1221 C CA . HIS A 1 158 ? -2.170 4.567 6.562 1.00 98.62 158 HIS A CA 1
ATOM 1222 C C . HIS A 1 158 ? -3.481 3.860 6.189 1.00 98.62 158 HIS A C 1
ATOM 1224 O O . HIS A 1 158 ? -4.245 4.353 5.355 1.00 98.62 158 HIS A O 1
ATOM 1230 N N . ILE A 1 159 ? -3.774 2.736 6.852 1.00 98.75 159 ILE A N 1
ATOM 1231 C CA . ILE A 1 159 ? -4.971 1.926 6.602 1.00 98.75 159 ILE A CA 1
ATOM 1232 C C . ILE A 1 159 ? -6.236 2.734 6.910 1.00 98.75 159 ILE A C 1
ATOM 1234 O O . ILE A 1 159 ? -7.127 2.809 6.063 1.00 98.75 159 ILE A O 1
ATOM 1238 N N . ARG A 1 160 ? -6.308 3.399 8.072 1.00 98.69 160 ARG A N 1
ATOM 1239 C CA . ARG A 1 160 ? -7.452 4.2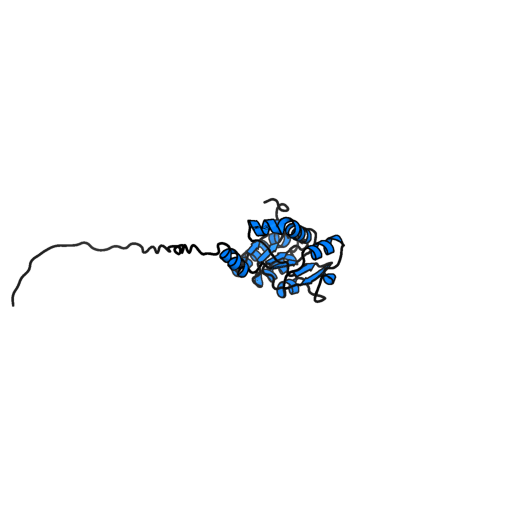60 8.431 1.00 98.69 160 ARG A CA 1
ATOM 1240 C C . ARG A 1 160 ? -7.678 5.359 7.407 1.00 98.69 160 ARG A C 1
ATOM 1242 O O . ARG A 1 160 ? -8.821 5.602 7.021 1.00 98.69 160 ARG A O 1
ATOM 1249 N N . THR A 1 161 ? -6.603 5.998 6.950 1.00 98.81 161 THR A N 1
ATOM 1250 C CA . THR A 1 161 ? -6.675 7.059 5.939 1.00 98.81 161 THR A CA 1
ATOM 1251 C C . THR A 1 161 ? -7.260 6.519 4.637 1.00 98.81 161 THR A C 1
ATOM 1253 O O . THR A 1 161 ? -8.219 7.085 4.119 1.00 98.81 161 THR A O 1
ATOM 1256 N N . ALA A 1 162 ? -6.746 5.394 4.137 1.00 98.75 162 ALA A N 1
ATOM 1257 C CA . ALA A 1 162 ? -7.222 4.783 2.899 1.00 98.75 162 ALA A CA 1
ATOM 1258 C C . ALA A 1 162 ? -8.698 4.353 2.984 1.00 98.75 162 ALA A C 1
ATOM 1260 O O . ALA A 1 162 ? -9.498 4.725 2.123 1.00 98.75 162 ALA A O 1
ATOM 1261 N N . LEU A 1 163 ? -9.078 3.638 4.048 1.00 98.75 163 LEU A N 1
ATOM 1262 C CA . LEU A 1 163 ? -10.458 3.185 4.252 1.00 98.75 163 LEU A CA 1
ATOM 1263 C C . LEU A 1 163 ? -11.426 4.368 4.382 1.00 98.75 163 LEU A C 1
ATOM 1265 O O . LEU A 1 163 ? -12.491 4.360 3.769 1.00 98.75 163 LEU A O 1
ATOM 1269 N N . SER A 1 164 ? -11.042 5.416 5.119 1.00 98.62 164 SER A N 1
ATOM 1270 C CA . SER A 1 164 ? -11.870 6.619 5.304 1.00 98.62 164 SER A CA 1
ATOM 1271 C C . SER A 1 164 ? -12.166 7.352 3.995 1.00 98.62 164 SER A C 1
ATOM 1273 O O . SER A 1 164 ? -13.222 7.974 3.874 1.00 98.62 164 SER A O 1
ATOM 1275 N N . LEU A 1 165 ? -11.264 7.242 3.015 1.00 98.38 165 LEU A N 1
ATOM 1276 C CA . LEU A 1 165 ? -11.405 7.783 1.660 1.00 98.38 165 LEU A CA 1
ATOM 1277 C C . LEU A 1 165 ? -12.164 6.846 0.705 1.00 98.38 165 LEU A C 1
ATOM 1279 O O . LEU A 1 165 ? -12.246 7.132 -0.488 1.00 98.38 165 LEU A O 1
ATOM 1283 N N . GLY A 1 166 ? -12.701 5.725 1.196 1.00 98.25 166 GLY A N 1
ATOM 1284 C CA . GLY A 1 166 ? -13.420 4.758 0.370 1.00 98.25 166 GLY A CA 1
ATOM 1285 C C . GLY A 1 166 ? -12.510 3.930 -0.539 1.00 98.25 166 GLY A C 1
ATOM 1286 O O . GLY A 1 166 ? -12.969 3.434 -1.564 1.00 98.25 166 GLY A O 1
ATOM 1287 N N . LYS A 1 167 ? -11.233 3.757 -0.174 1.00 98.62 167 LYS A N 1
ATOM 1288 C CA . LYS A 1 167 ? -10.304 2.863 -0.880 1.00 98.62 167 LYS A CA 1
ATOM 1289 C C . LYS A 1 167 ? -10.266 1.504 -0.191 1.00 98.62 167 LYS A C 1
ATOM 1291 O O . LYS A 1 167 ? -10.316 1.418 1.036 1.00 98.62 167 LYS A O 1
ATOM 1296 N N . HIS A 1 168 ? -10.148 0.432 -0.969 1.00 98.69 168 HIS A N 1
ATOM 1297 C CA . HIS A 1 168 ? -9.876 -0.888 -0.402 1.00 98.69 168 HIS A CA 1
ATOM 1298 C C . HIS A 1 168 ? -8.445 -0.939 0.136 1.00 98.69 168 HIS A C 1
ATOM 1300 O O . HIS A 1 168 ? -7.564 -0.232 -0.352 1.00 98.69 168 HIS A O 1
ATOM 1306 N N . VAL A 1 169 ? -8.198 -1.814 1.105 1.00 98.69 169 VAL A N 1
ATOM 1307 C CA . VAL A 1 169 ? -6.864 -2.018 1.665 1.00 98.69 169 VAL A CA 1
ATOM 1308 C C . VAL A 1 169 ? -6.516 -3.497 1.699 1.00 98.69 169 VAL A C 1
ATOM 1310 O O . VAL A 1 169 ? -7.301 -4.326 2.168 1.00 98.69 169 VAL A O 1
ATOM 1313 N N . VAL A 1 170 ? -5.303 -3.812 1.254 1.00 98.19 170 VAL A N 1
ATOM 1314 C CA . VAL A 1 170 ? -4.655 -5.104 1.485 1.00 98.19 170 VAL A CA 1
ATOM 1315 C C . VAL A 1 170 ? -3.352 -4.847 2.231 1.00 98.19 170 VAL A C 1
ATOM 1317 O O . VAL A 1 170 ? -2.587 -3.976 1.831 1.00 98.19 170 VAL A O 1
ATOM 1320 N N . THR A 1 171 ? -3.087 -5.584 3.305 1.00 97.31 171 THR A N 1
ATOM 1321 C CA . THR A 1 171 ? -1.845 -5.429 4.077 1.00 97.31 171 THR A CA 1
ATOM 1322 C C . THR A 1 171 ? -1.159 -6.766 4.332 1.00 97.31 171 THR A C 1
ATOM 1324 O O . THR A 1 171 ? -1.807 -7.805 4.477 1.00 97.31 171 THR A O 1
ATOM 1327 N N . THR A 1 172 ? 0.171 -6.734 4.398 1.00 92.88 172 THR A N 1
ATOM 1328 C CA . THR A 1 172 ? 0.995 -7.826 4.946 1.00 92.88 172 THR A CA 1
ATOM 1329 C C . THR A 1 172 ? 1.555 -7.483 6.328 1.00 92.88 172 THR A C 1
ATOM 1331 O O . THR A 1 172 ? 2.299 -8.271 6.912 1.00 92.88 172 THR A O 1
ATOM 1334 N N . ASN A 1 173 ? 1.193 -6.322 6.879 1.00 93.12 173 ASN A N 1
ATOM 1335 C CA . ASN A 1 173 ? 1.678 -5.821 8.153 1.00 93.12 173 ASN A CA 1
ATOM 1336 C C . ASN A 1 173 ? 0.847 -6.360 9.330 1.00 93.12 173 ASN A C 1
ATOM 1338 O O . ASN A 1 173 ? -0.352 -6.106 9.452 1.00 93.12 173 ASN A O 1
ATOM 1342 N N . LYS A 1 174 ? 1.500 -7.106 10.228 1.00 93.75 174 LYS A N 1
ATOM 1343 C CA . LYS A 1 174 ? 0.840 -7.771 11.366 1.00 93.75 174 LYS A CA 1
ATOM 1344 C C . LYS A 1 174 ? 0.435 -6.806 12.481 1.00 93.75 174 LYS A C 1
ATOM 1346 O O . LYS A 1 174 ? -0.550 -7.065 13.165 1.00 93.75 174 LYS A O 1
ATOM 1351 N N . GLY A 1 175 ? 1.180 -5.716 12.664 1.00 95.38 175 GLY A N 1
ATOM 1352 C CA . GLY A 1 175 ? 0.982 -4.736 13.738 1.00 95.38 175 GLY A CA 1
ATOM 1353 C C . GLY A 1 175 ? -0.434 -4.151 13.782 1.00 95.38 175 GLY A C 1
ATOM 1354 O O . GLY A 1 175 ? -1.144 -4.371 14.767 1.00 95.38 175 GLY A O 1
ATOM 1355 N N . PRO A 1 176 ? -0.905 -3.476 12.714 1.00 95.88 176 PRO A N 1
ATOM 1356 C CA . PRO A 1 176 ? -2.239 -2.882 12.699 1.00 95.88 176 PRO A CA 1
ATOM 1357 C C . PRO A 1 176 ? -3.361 -3.918 12.812 1.00 95.88 176 PRO A C 1
ATOM 1359 O O . PRO A 1 176 ? -4.399 -3.642 13.408 1.00 95.88 176 PRO A O 1
ATOM 1362 N N . VAL A 1 177 ? -3.160 -5.126 12.281 1.00 94.94 177 VAL A N 1
ATOM 1363 C CA . VAL A 1 177 ? -4.154 -6.204 12.370 1.00 94.94 177 VAL A CA 1
ATOM 1364 C C . VAL A 1 177 ? -4.273 -6.723 13.800 1.00 94.94 177 VAL A C 1
ATOM 1366 O O . VAL A 1 177 ? -5.387 -6.871 14.300 1.00 94.94 177 VAL A O 1
ATOM 1369 N N . ALA A 1 178 ? -3.145 -6.956 14.474 1.00 95.38 178 ALA A N 1
ATOM 1370 C CA . ALA A 1 178 ? -3.123 -7.460 15.843 1.00 95.38 178 ALA A CA 1
ATOM 1371 C C . ALA A 1 178 ? -3.696 -6.449 16.847 1.00 95.38 178 ALA A C 1
ATOM 1373 O O . ALA A 1 178 ? -4.454 -6.832 17.736 1.00 95.38 178 ALA A O 1
ATOM 1374 N N . LEU A 1 179 ? -3.355 -5.167 16.692 1.00 96.62 179 LEU A N 1
ATOM 1375 C CA . LEU A 1 179 ? -3.716 -4.125 17.657 1.00 96.62 179 LEU A CA 1
ATOM 1376 C C . LEU A 1 179 ? -5.065 -3.460 17.353 1.00 96.62 179 LEU A C 1
ATOM 1378 O O . LEU A 1 179 ? -5.798 -3.112 18.276 1.00 96.62 179 LEU A O 1
ATOM 1382 N N . PHE A 1 180 ? -5.422 -3.314 16.073 1.00 97.62 180 PHE A N 1
ATOM 1383 C CA . PHE A 1 180 ? -6.578 -2.516 15.643 1.00 97.62 180 PHE A CA 1
ATOM 1384 C C . PHE A 1 180 ? -7.524 -3.245 14.682 1.00 97.62 180 PHE A C 1
ATOM 1386 O O . PHE A 1 180 ? -8.489 -2.651 14.206 1.00 97.62 180 PHE A O 1
ATOM 1393 N N . GLY A 1 181 ? -7.323 -4.539 14.410 1.00 96.50 181 GLY A N 1
ATOM 1394 C CA . GLY A 1 181 ? -8.063 -5.263 13.369 1.00 96.50 181 GLY A CA 1
ATOM 1395 C C . GLY A 1 181 ? -9.591 -5.154 13.466 1.00 96.50 181 GLY A C 1
ATOM 1396 O O . GLY A 1 181 ? -10.251 -4.982 12.445 1.00 96.50 181 GLY A O 1
ATOM 1397 N N . LYS A 1 182 ? -10.165 -5.184 14.680 1.00 97.69 182 LYS A N 1
ATOM 1398 C CA . LYS A 1 182 ? -11.619 -5.014 14.886 1.00 97.69 182 LYS A CA 1
ATOM 1399 C C . LYS A 1 182 ? -12.118 -3.638 14.441 1.00 97.69 182 LYS A C 1
ATOM 1401 O O . LYS A 1 182 ? -13.149 -3.549 13.783 1.00 97.69 182 LYS A O 1
ATOM 1406 N N . GLU A 1 183 ? -11.389 -2.586 14.801 1.00 98.19 183 GLU A N 1
ATOM 1407 C CA . GLU A 1 183 ? -11.719 -1.204 14.444 1.00 98.19 183 GLU A CA 1
ATOM 1408 C C . GLU A 1 183 ? -11.580 -0.986 12.935 1.00 98.19 183 GLU A C 1
ATOM 1410 O O . GLU A 1 183 ? -12.506 -0.492 12.298 1.00 98.19 183 GLU A O 1
ATOM 1415 N N . LEU A 1 184 ? -10.489 -1.469 12.339 1.00 98.50 184 LEU A N 1
ATOM 1416 C CA . LEU A 1 184 ? -10.248 -1.353 10.900 1.00 98.50 184 LEU A CA 1
ATOM 1417 C C . LEU A 1 184 ? -11.287 -2.121 10.064 1.00 98.50 184 LEU A C 1
ATOM 1419 O O . LEU A 1 184 ? -11.732 -1.633 9.026 1.00 98.50 184 LEU A O 1
ATOM 1423 N N . LEU A 1 185 ? -11.718 -3.304 10.518 1.00 98.44 185 LEU A N 1
ATOM 1424 C CA . LEU A 1 185 ? -12.798 -4.063 9.875 1.00 98.44 185 LEU A CA 1
ATOM 1425 C C . LEU A 1 185 ? -14.145 -3.336 9.963 1.00 98.44 185 LEU A C 1
ATOM 1427 O O . LEU A 1 185 ? -14.871 -3.286 8.969 1.00 98.44 185 LEU A O 1
ATOM 1431 N N . ALA A 1 186 ? -14.469 -2.756 11.123 1.00 98.56 186 ALA A N 1
ATOM 1432 C CA . ALA A 1 186 ? -15.690 -1.975 11.296 1.00 98.56 186 ALA A CA 1
ATOM 1433 C C . ALA A 1 186 ? -15.697 -0.738 10.383 1.00 98.56 186 ALA A C 1
ATOM 1435 O O . ALA A 1 186 ? -16.689 -0.490 9.697 1.00 98.56 186 ALA A O 1
ATOM 1436 N N . LEU A 1 187 ? -14.571 -0.023 10.297 1.00 98.69 187 LEU A N 1
ATOM 1437 C CA . LEU A 1 187 ? -14.405 1.118 9.397 1.00 98.69 187 LEU A CA 1
ATOM 1438 C C . LEU A 1 187 ? -14.560 0.711 7.924 1.00 98.69 187 LEU A C 1
ATOM 1440 O O . LEU A 1 187 ? -15.265 1.375 7.165 1.00 98.69 187 LEU A O 1
ATOM 1444 N N . ALA A 1 188 ? -13.948 -0.403 7.509 1.00 98.50 188 ALA A N 1
ATOM 1445 C CA . ALA A 1 188 ? -14.099 -0.918 6.150 1.00 98.50 188 ALA A CA 1
ATOM 1446 C C . ALA A 1 188 ? -15.567 -1.246 5.822 1.00 98.50 188 ALA A C 1
ATOM 1448 O O . ALA A 1 188 ? -16.050 -0.902 4.741 1.00 98.50 188 ALA A O 1
ATOM 1449 N N . GLN A 1 189 ? -16.293 -1.851 6.767 1.00 98.31 189 GLN A N 1
ATOM 1450 C CA . GLN A 1 189 ? -17.717 -2.149 6.620 1.00 98.31 189 GLN A CA 1
ATOM 1451 C C . GLN A 1 189 ? -18.562 -0.872 6.512 1.00 98.31 189 GLN A C 1
ATOM 1453 O O . GLN A 1 189 ? -19.411 -0.785 5.623 1.00 98.31 189 GLN A O 1
ATOM 1458 N N . GLU A 1 190 ? -18.320 0.124 7.370 1.00 98.56 190 GLU A N 1
ATOM 1459 C CA . GLU A 1 190 ? -19.002 1.425 7.330 1.00 98.56 190 GLU A CA 1
ATOM 1460 C C . GLU A 1 190 ? -18.825 2.101 5.964 1.00 98.56 190 GLU A C 1
ATOM 1462 O O . GLU A 1 190 ? -19.790 2.558 5.347 1.00 98.56 190 GLU A O 1
ATOM 1467 N N . LYS A 1 191 ? -17.590 2.100 5.454 1.00 98.50 191 LYS A N 1
ATOM 1468 C CA . LYS A 1 191 ? -17.216 2.719 4.176 1.00 98.50 191 LYS A CA 1
ATOM 1469 C C . LYS A 1 191 ? -17.543 1.853 2.958 1.00 98.50 191 LYS A C 1
ATOM 1471 O O . LYS A 1 191 ? -17.329 2.297 1.834 1.00 98.50 191 LYS A O 1
ATOM 1476 N N . ARG A 1 192 ? -18.107 0.654 3.162 1.00 98.31 192 ARG A N 1
ATOM 1477 C CA . ARG A 1 192 ? -18.463 -0.324 2.114 1.00 98.31 192 ARG A CA 1
ATOM 1478 C C . ARG A 1 192 ? -17.278 -0.705 1.220 1.00 98.31 192 ARG A C 1
ATOM 1480 O O . ARG A 1 192 ? -17.431 -0.900 0.017 1.00 98.31 192 ARG A O 1
ATOM 1487 N N . VAL A 1 193 ? -16.105 -0.834 1.828 1.00 98.38 193 VAL A N 1
ATOM 1488 C CA . VAL A 1 193 ? -14.866 -1.281 1.184 1.00 98.38 193 VAL A CA 1
ATOM 1489 C C . VAL A 1 193 ? -14.360 -2.564 1.838 1.00 98.38 193 VAL A C 1
ATOM 1491 O O . VAL A 1 193 ? -14.961 -3.109 2.762 1.00 98.38 193 VAL A O 1
ATOM 1494 N N . HIS A 1 194 ? -13.243 -3.081 1.336 1.00 97.94 194 HIS A N 1
ATOM 1495 C CA . HIS A 1 194 ? -12.648 -4.318 1.827 1.00 97.94 194 HIS A CA 1
ATOM 1496 C C . HIS A 1 194 ? -11.329 -4.017 2.516 1.00 97.94 194 HIS A C 1
ATOM 1498 O O . HIS A 1 194 ? -10.502 -3.288 1.972 1.00 97.94 194 HIS A O 1
ATOM 1504 N N . PHE A 1 195 ? -11.132 -4.646 3.669 1.00 98.12 195 PHE A N 1
ATOM 1505 C CA . PHE A 1 195 ? -9.853 -4.739 4.350 1.00 98.12 195 PHE A CA 1
ATOM 1506 C C . PHE A 1 195 ? -9.428 -6.211 4.382 1.00 98.12 195 PHE A C 1
ATOM 1508 O O . PHE A 1 195 ? -10.143 -7.052 4.930 1.00 98.12 195 PHE A O 1
ATOM 1515 N N . ARG A 1 196 ? -8.312 -6.542 3.724 1.00 96.50 196 ARG A N 1
ATOM 1516 C CA . ARG A 1 196 ? -7.779 -7.909 3.597 1.00 96.50 196 ARG A CA 1
ATOM 1517 C C . ARG A 1 196 ? -6.362 -7.972 4.154 1.00 96.50 196 ARG A C 1
ATOM 1519 O O . ARG A 1 196 ? -5.572 -7.055 3.953 1.00 96.50 196 ARG A O 1
ATOM 1526 N N . PHE A 1 197 ? -6.031 -9.063 4.832 1.00 92.94 197 PHE A N 1
ATOM 1527 C CA . PHE A 1 197 ? -4.759 -9.185 5.546 1.00 92.94 197 PHE A CA 1
ATOM 1528 C C . PHE A 1 197 ? -4.220 -10.619 5.579 1.00 92.94 197 PHE A C 1
ATOM 1530 O O . PHE A 1 197 ? -3.472 -10.987 6.477 1.00 92.94 197 PHE A O 1
ATOM 1537 N N . GLU A 1 198 ? -4.570 -11.457 4.606 1.00 80.06 198 GLU A N 1
ATOM 1538 C CA . GLU A 1 198 ? -4.117 -12.859 4.571 1.00 80.06 198 GLU A CA 1
ATOM 1539 C C . GLU A 1 198 ? -2.584 -12.977 4.545 1.00 80.06 198 GLU A C 1
ATOM 1541 O O . GLU A 1 198 ? -2.018 -13.832 5.219 1.00 80.06 198 GLU A O 1
ATOM 1546 N N . GLY A 1 199 ? -1.884 -12.032 3.908 1.00 67.94 199 GLY A N 1
ATOM 1547 C CA . GLY A 1 199 ? -0.417 -11.983 3.920 1.00 67.94 199 GLY A CA 1
ATOM 1548 C C . GLY A 1 199 ? 0.219 -11.714 5.293 1.00 67.94 199 GLY A C 1
ATOM 1549 O O . GLY A 1 199 ? 1.439 -11.786 5.421 1.00 67.94 199 GLY A O 1
ATOM 1550 N N . THR A 1 200 ? -0.575 -11.421 6.329 1.00 64.00 200 THR A N 1
ATOM 1551 C CA . THR A 1 200 ? -0.100 -11.260 7.715 1.00 64.00 200 THR A CA 1
ATOM 1552 C C . THR A 1 200 ? 0.075 -12.600 8.443 1.00 64.00 200 THR A C 1
ATOM 1554 O O . THR A 1 200 ? 0.738 -12.654 9.482 1.00 64.00 200 THR A O 1
ATOM 1557 N N . VAL A 1 201 ? -0.446 -13.706 7.898 1.00 56.97 201 VAL A N 1
ATOM 1558 C CA . VAL A 1 201 ? -0.373 -15.045 8.503 1.00 56.97 201 VAL A CA 1
ATOM 1559 C C . VAL A 1 201 ? 0.351 -16.000 7.542 1.00 56.97 201 VAL A C 1
ATOM 1561 O O . VAL A 1 201 ? 0.110 -16.011 6.344 1.00 56.97 201 VAL A O 1
ATOM 1564 N N . MET A 1 202 ? 1.317 -16.764 8.064 1.00 50.62 202 MET A N 1
ATOM 1565 C CA . MET A 1 202 ? 2.005 -17.866 7.364 1.00 50.62 202 MET A CA 1
ATOM 1566 C C . MET A 1 202 ? 2.685 -17.561 6.005 1.00 50.62 202 MET A C 1
ATOM 1568 O O . MET A 1 202 ? 2.817 -18.450 5.166 1.00 50.62 202 MET A O 1
ATOM 1572 N N . ALA A 1 203 ? 3.163 -16.326 5.790 1.00 55.88 203 ALA A N 1
ATOM 1573 C CA . ALA A 1 203 ? 4.020 -15.936 4.654 1.00 55.88 203 ALA A CA 1
ATOM 1574 C C . ALA A 1 203 ? 3.485 -16.324 3.252 1.00 55.88 203 ALA A C 1
ATOM 1576 O O . ALA A 1 203 ? 4.270 -16.546 2.332 1.00 55.88 203 ALA A O 1
ATOM 1577 N N . GLY A 1 204 ? 2.158 -16.384 3.082 1.00 49.00 204 GLY A N 1
ATOM 1578 C CA . GLY A 1 204 ? 1.517 -16.714 1.804 1.00 49.00 204 GLY A CA 1
ATOM 1579 C C . GLY A 1 204 ? 1.109 -18.179 1.631 1.00 49.00 204 GLY A C 1
ATOM 1580 O O . GLY A 1 204 ? 0.769 -18.575 0.519 1.00 49.00 204 GLY A O 1
ATOM 1581 N N . THR A 1 205 ? 1.119 -18.980 2.699 1.00 42.91 205 THR A N 1
ATOM 1582 C CA . THR A 1 205 ? 0.451 -20.287 2.674 1.00 42.91 205 THR A CA 1
ATOM 1583 C C . THR A 1 205 ? -1.037 -20.096 3.016 1.00 42.91 205 THR A C 1
ATOM 1585 O O . THR A 1 205 ? -1.297 -19.531 4.080 1.00 42.91 205 THR A O 1
ATOM 1588 N N . PRO A 1 206 ? -1.978 -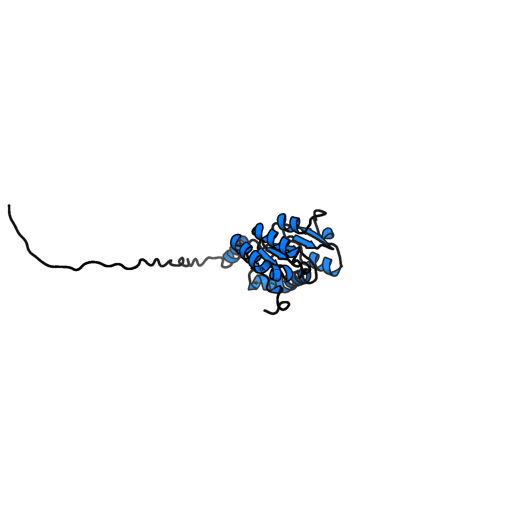20.496 2.134 1.00 44.06 206 PRO A N 1
ATOM 1589 C CA . PRO A 1 206 ? -3.421 -20.315 2.335 1.00 44.06 206 PRO A CA 1
ATOM 1590 C C . PRO A 1 206 ? -3.978 -21.028 3.570 1.00 44.06 206 PRO A C 1
ATOM 1592 O O . PRO A 1 206 ? -3.458 -22.120 3.902 1.00 44.06 206 PRO A O 1
#